Protein AF-A0A1R1YE82-F1 (afdb_monomer_lite)

Structure (mmCIF, N/CA/C/O backbone):
data_AF-A0A1R1YE82-F1
#
_entry.id   AF-A0A1R1YE82-F1
#
loop_
_atom_site.group_PDB
_atom_site.id
_atom_site.type_symbol
_atom_site.label_atom_id
_atom_site.label_alt_id
_atom_site.label_comp_id
_atom_site.label_asym_id
_atom_site.label_entity_id
_atom_site.label_seq_id
_atom_site.pdbx_PDB_ins_code
_atom_site.Cartn_x
_atom_site.Cartn_y
_atom_site.Cartn_z
_atom_site.occupancy
_atom_site.B_iso_or_equiv
_atom_site.auth_seq_id
_atom_site.auth_comp_id
_atom_site.auth_asym_id
_atom_site.auth_atom_id
_atom_site.pdbx_PDB_model_num
ATOM 1 N N . HIS A 1 1 ? 34.635 -49.353 42.026 1.00 39.75 1 HIS A N 1
ATOM 2 C CA . HIS A 1 1 ? 34.471 -50.279 40.886 1.00 39.75 1 HIS A CA 1
ATOM 3 C C . HIS A 1 1 ? 34.270 -49.412 39.637 1.00 39.75 1 HIS A C 1
ATOM 5 O O . HIS A 1 1 ? 33.211 -48.816 39.547 1.00 39.75 1 HIS A O 1
ATOM 11 N N . LEU A 1 2 ? 35.287 -48.999 38.855 1.00 37.09 2 LEU A N 1
ATOM 12 C CA . LEU A 1 2 ? 36.195 -49.753 37.946 1.00 37.09 2 LEU A CA 1
ATOM 13 C C . LEU A 1 2 ? 35.374 -50.573 36.920 1.00 37.09 2 LEU A C 1
ATOM 15 O O . LEU A 1 2 ? 34.566 -51.372 37.375 1.00 37.09 2 LEU A O 1
ATOM 19 N N . VAL A 1 3 ? 35.476 -50.460 35.581 1.00 34.44 3 VAL A N 1
ATOM 20 C CA . VAL A 1 3 ? 36.563 -50.022 34.670 1.00 34.44 3 VAL A CA 1
ATOM 21 C C . VAL A 1 3 ? 36.028 -49.748 33.237 1.00 34.44 3 VAL A C 1
ATOM 23 O O . VAL A 1 3 ? 34.904 -50.102 32.900 1.00 34.44 3 VAL A O 1
ATOM 26 N N . SER A 1 4 ? 36.879 -49.085 32.447 1.00 37.69 4 SER A N 1
ATOM 27 C CA . SER A 1 4 ? 36.794 -48.539 31.078 1.00 37.69 4 SER A CA 1
ATOM 28 C C . SER A 1 4 ? 37.036 -49.522 29.898 1.00 37.69 4 SER A C 1
ATOM 30 O O . SER A 1 4 ? 37.820 -50.453 30.051 1.00 37.69 4 SER A O 1
ATOM 32 N N . GLY A 1 5 ? 36.489 -49.181 28.708 1.00 36.44 5 GLY A N 1
ATOM 33 C CA . GLY A 1 5 ? 37.077 -49.335 27.344 1.00 36.44 5 GLY A CA 1
ATOM 34 C C . GLY A 1 5 ? 36.958 -50.688 26.593 1.00 36.44 5 GLY A C 1
ATOM 35 O O . GLY A 1 5 ? 36.593 -51.675 27.220 1.00 36.44 5 GLY A O 1
ATOM 36 N N . PRO A 1 6 ? 37.396 -50.818 25.306 1.00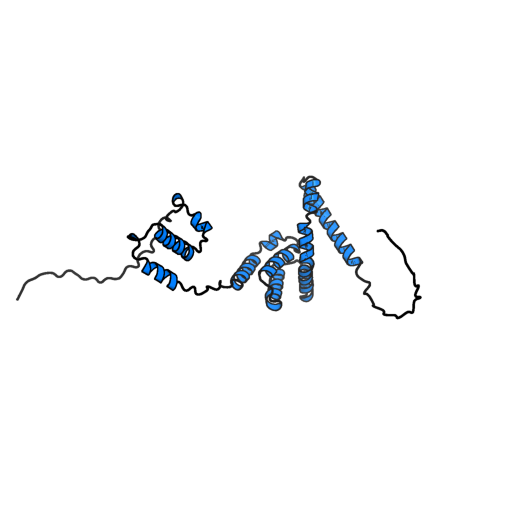 52.56 6 PRO A N 1
ATOM 37 C CA . PRO A 1 6 ? 37.557 -49.794 24.244 1.00 52.56 6 PRO A CA 1
ATOM 38 C C . PRO A 1 6 ? 37.399 -50.270 22.739 1.00 52.56 6 PRO A C 1
ATOM 40 O O . PRO A 1 6 ? 37.273 -51.452 22.454 1.00 52.56 6 PRO A O 1
ATOM 43 N N . ILE A 1 7 ? 37.477 -49.302 21.793 1.00 36.47 7 ILE A N 1
ATOM 44 C CA . ILE A 1 7 ? 38.123 -49.261 20.432 1.00 36.47 7 ILE A CA 1
ATOM 45 C C . ILE A 1 7 ? 37.729 -50.221 19.263 1.00 36.47 7 ILE A C 1
ATOM 47 O O . ILE A 1 7 ? 38.062 -51.396 19.265 1.00 36.47 7 ILE A O 1
ATOM 51 N N . GLY A 1 8 ? 37.294 -49.611 18.140 1.00 41.47 8 GLY A N 1
ATOM 52 C CA . GLY A 1 8 ? 38.025 -49.644 16.844 1.00 41.47 8 GLY A CA 1
ATOM 53 C C . GLY A 1 8 ? 37.604 -50.615 15.718 1.00 41.47 8 GLY A C 1
ATOM 54 O O . GLY A 1 8 ? 36.938 -51.601 15.980 1.00 41.47 8 GLY A O 1
ATOM 55 N N . PRO A 1 9 ? 37.963 -50.327 14.444 1.00 44.50 9 PRO A N 1
ATOM 56 C CA . PRO A 1 9 ? 37.079 -50.478 13.278 1.00 44.50 9 PRO A CA 1
ATOM 57 C C . PRO A 1 9 ? 37.431 -51.647 12.337 1.00 44.50 9 PRO A C 1
ATOM 59 O O . PRO A 1 9 ? 38.586 -52.054 12.246 1.00 44.50 9 PRO A O 1
ATOM 62 N N . ILE A 1 10 ? 36.455 -52.119 11.548 1.00 38.94 10 ILE A N 1
ATOM 63 C CA . ILE A 1 10 ? 36.685 -53.072 10.448 1.00 38.94 10 ILE A CA 1
ATOM 64 C C . ILE A 1 10 ? 36.285 -52.413 9.125 1.00 38.94 10 ILE A C 1
ATOM 66 O O . ILE A 1 10 ? 35.115 -52.132 8.872 1.00 38.94 10 ILE A O 1
ATOM 70 N N . ASN A 1 11 ? 37.293 -52.162 8.291 1.00 38.75 11 ASN A N 1
ATOM 71 C CA . ASN A 1 11 ? 37.144 -51.757 6.900 1.00 38.75 11 ASN A CA 1
ATOM 72 C C . ASN A 1 11 ? 36.633 -52.946 6.076 1.00 38.75 11 ASN A C 1
ATOM 74 O O . ASN A 1 11 ? 37.265 -54.001 6.075 1.00 38.75 11 ASN A O 1
ATOM 78 N N . LEU A 1 12 ? 35.550 -52.758 5.321 1.00 40.31 12 LEU A N 1
ATOM 79 C CA . LEU A 1 12 ? 35.176 -53.653 4.227 1.00 40.31 12 LEU A CA 1
ATOM 80 C C . LEU A 1 12 ? 35.217 -52.873 2.916 1.00 40.31 12 LEU A C 1
ATOM 82 O O . LEU A 1 12 ? 34.421 -51.968 2.672 1.00 40.31 12 LEU A O 1
ATOM 86 N N . ALA A 1 13 ? 36.197 -53.233 2.093 1.00 36.16 13 ALA A N 1
ATOM 87 C CA . ALA A 1 13 ? 36.292 -52.832 0.705 1.00 36.16 13 ALA A CA 1
ATOM 88 C C . ALA A 1 13 ? 35.187 -53.529 -0.104 1.00 36.16 13 ALA A C 1
ATOM 90 O O . ALA A 1 13 ? 35.059 -54.752 -0.053 1.00 36.16 13 ALA A O 1
ATOM 91 N N . ALA A 1 14 ? 34.432 -52.761 -0.887 1.00 34.44 14 ALA A N 1
ATOM 92 C CA . ALA A 1 14 ? 33.569 -53.279 -1.941 1.00 34.44 14 ALA A CA 1
ATOM 93 C C . ALA A 1 14 ? 34.004 -52.657 -3.271 1.00 34.44 14 ALA A C 1
ATOM 95 O O . ALA A 1 14 ? 33.944 -51.441 -3.456 1.00 34.44 14 ALA A O 1
ATOM 96 N N . CYS A 1 15 ? 34.484 -53.511 -4.177 1.00 34.03 15 CYS A N 1
ATOM 97 C CA . CYS A 1 15 ? 34.760 -53.145 -5.556 1.00 34.03 15 CYS A CA 1
ATOM 98 C C . CYS A 1 15 ? 33.457 -52.852 -6.305 1.00 34.03 15 CYS A C 1
ATOM 100 O O . CYS A 1 15 ? 32.446 -53.537 -6.167 1.00 34.03 15 CYS A O 1
ATOM 102 N N . SER A 1 16 ? 33.559 -51.814 -7.122 1.00 38.91 16 SER A N 1
ATOM 103 C CA . SER A 1 16 ? 32.621 -51.308 -8.111 1.00 38.91 16 SER A CA 1
ATOM 104 C C . SER A 1 16 ? 32.033 -52.381 -9.032 1.00 38.91 16 SER A C 1
ATOM 106 O O . SER A 1 16 ? 32.780 -53.107 -9.687 1.00 38.91 16 SER A O 1
ATOM 108 N N . SER A 1 17 ? 30.709 -52.365 -9.199 1.00 38.75 17 SER A N 1
ATOM 109 C CA . SER A 1 17 ? 30.066 -52.800 -10.440 1.00 38.75 17 SER A CA 1
ATOM 110 C C . SER A 1 17 ? 29.178 -51.673 -10.956 1.00 38.75 17 SER A C 1
ATOM 112 O O . SER A 1 17 ? 28.384 -51.085 -10.221 1.00 38.75 17 SER A O 1
ATOM 114 N N . ALA A 1 18 ? 29.425 -51.324 -12.212 1.00 38.97 18 ALA A N 1
ATOM 115 C CA . ALA A 1 18 ? 28.893 -50.179 -12.916 1.00 38.97 18 ALA A CA 1
ATOM 116 C C . ALA A 1 18 ? 27.403 -50.334 -13.236 1.00 38.97 18 ALA A C 1
ATOM 118 O O . ALA A 1 18 ? 26.947 -51.383 -13.683 1.00 38.97 18 ALA A O 1
ATOM 119 N N . SER A 1 19 ? 26.663 -49.238 -13.102 1.00 42.53 19 SER A N 1
ATOM 120 C CA . SER A 1 19 ? 25.372 -49.066 -13.759 1.00 42.53 19 SER A CA 1
ATOM 121 C C . SER A 1 19 ? 25.256 -47.601 -14.168 1.00 42.53 19 SER A C 1
ATOM 123 O O . SER A 1 19 ? 25.147 -46.709 -13.325 1.00 42.53 19 SER A O 1
ATOM 125 N N . ASN A 1 20 ? 25.355 -47.379 -15.477 1.00 47.59 20 ASN A N 1
ATOM 126 C CA . ASN A 1 20 ? 25.298 -46.082 -16.134 1.00 47.59 20 ASN A CA 1
ATOM 127 C C . ASN A 1 20 ? 23.910 -45.451 -15.979 1.00 47.59 20 ASN A C 1
ATOM 129 O O . ASN A 1 20 ? 22.900 -46.022 -16.397 1.00 47.59 20 ASN A O 1
ATOM 133 N N . HIS A 1 21 ? 23.878 -44.224 -15.470 1.00 42.75 21 HIS A N 1
ATOM 134 C CA . HIS A 1 21 ? 22.787 -43.303 -15.751 1.00 42.75 21 HIS A CA 1
ATOM 135 C C . HIS A 1 21 ? 23.366 -41.965 -16.200 1.00 42.75 21 HIS A C 1
ATOM 137 O O . HIS A 1 21 ? 23.823 -41.143 -15.405 1.00 42.75 21 HIS A O 1
ATOM 143 N N . ASP A 1 22 ? 23.374 -41.795 -17.520 1.00 42.84 22 ASP A N 1
ATOM 144 C CA . ASP A 1 22 ? 23.731 -40.564 -18.204 1.00 42.84 22 ASP A CA 1
ATOM 145 C C . ASP A 1 22 ? 22.673 -39.497 -17.920 1.00 42.84 22 ASP A C 1
ATOM 147 O O . ASP A 1 22 ? 21.673 -39.352 -18.623 1.00 42.84 22 ASP A O 1
ATOM 151 N N . HIS A 1 23 ? 22.902 -38.696 -16.884 1.00 44.59 23 HIS A N 1
ATOM 152 C CA . HIS A 1 23 ? 22.267 -37.392 -16.790 1.00 44.59 23 HIS A CA 1
ATOM 153 C C . HIS A 1 23 ? 23.046 -36.437 -17.688 1.00 44.59 23 HIS A C 1
ATOM 155 O O . HIS A 1 23 ? 24.119 -35.944 -17.331 1.00 44.59 23 HIS A O 1
ATOM 161 N N . THR A 1 24 ? 22.504 -36.170 -18.875 1.00 47.72 24 THR A N 1
ATOM 162 C CA . THR A 1 24 ? 23.007 -35.149 -19.795 1.00 47.72 24 THR A CA 1
ATOM 163 C C . THR A 1 24 ? 22.784 -33.766 -19.176 1.00 47.72 24 THR A C 1
ATOM 165 O O . THR A 1 24 ? 21.829 -33.053 -19.470 1.00 47.72 24 THR A O 1
ATOM 168 N N . GLY A 1 25 ? 23.665 -33.378 -18.255 1.00 42.59 25 GLY A N 1
ATOM 169 C CA . GLY A 1 25 ? 23.718 -32.025 -17.727 1.00 42.59 25 GLY A CA 1
ATOM 170 C C . GLY A 1 25 ? 24.069 -31.053 -18.850 1.00 42.59 25 GLY A C 1
ATOM 171 O O . GLY A 1 25 ? 25.082 -31.211 -19.534 1.00 42.59 25 GLY A O 1
ATOM 172 N N . SER A 1 26 ? 23.251 -30.019 -19.036 1.00 48.31 26 SER A N 1
ATOM 173 C CA . SER A 1 26 ? 23.509 -28.949 -19.996 1.00 48.31 26 SER A CA 1
ATOM 174 C C . SER A 1 26 ? 24.766 -28.157 -19.601 1.00 48.31 26 SER A C 1
ATOM 176 O O . SER A 1 26 ? 24.703 -27.145 -18.898 1.00 48.31 26 SER A O 1
ATOM 178 N N . LYS A 1 27 ? 25.942 -28.579 -20.071 1.00 57.44 27 LYS A N 1
ATOM 179 C CA . LYS A 1 27 ? 27.141 -27.733 -20.096 1.00 57.44 27 LYS A CA 1
ATOM 180 C C . LYS A 1 27 ? 26.971 -26.683 -21.192 1.00 57.44 27 LYS A C 1
ATOM 182 O O . LYS A 1 27 ? 27.360 -26.935 -22.324 1.00 57.44 27 LYS A O 1
ATOM 187 N N . LYS A 1 28 ? 26.408 -25.514 -20.867 1.00 57.72 28 LYS A N 1
ATOM 188 C CA . LYS A 1 28 ? 26.635 -24.239 -21.587 1.00 57.72 28 LYS A CA 1
ATOM 189 C C . LYS A 1 28 ? 25.863 -23.097 -20.920 1.00 57.72 28 LYS A C 1
ATOM 191 O O . LYS A 1 28 ? 24.671 -22.953 -21.143 1.00 57.72 28 LYS A O 1
ATOM 196 N N . ARG A 1 29 ? 26.571 -22.291 -20.114 1.00 51.06 29 ARG A N 1
ATOM 197 C CA . ARG A 1 29 ? 26.352 -20.846 -19.840 1.00 51.06 29 ARG A CA 1
ATOM 198 C C . ARG A 1 29 ? 27.342 -20.373 -18.760 1.00 51.06 29 ARG A C 1
ATOM 200 O O . ARG A 1 29 ? 26.957 -19.969 -17.673 1.00 51.06 29 ARG A O 1
ATOM 207 N N . LYS A 1 30 ? 28.648 -20.431 -19.049 1.00 48.22 30 LYS A N 1
ATOM 208 C CA . LYS A 1 30 ? 29.674 -19.774 -18.207 1.00 48.22 30 LYS A CA 1
ATOM 209 C C . LYS A 1 30 ? 30.158 -18.438 -18.791 1.00 48.22 30 LYS A C 1
ATOM 211 O O . LYS A 1 30 ? 30.659 -17.601 -18.054 1.00 48.22 30 LYS A O 1
ATOM 216 N N . VAL A 1 31 ? 29.911 -18.194 -20.081 1.00 45.12 31 VAL A N 1
ATOM 217 C CA . VAL A 1 31 ? 30.363 -16.982 -20.792 1.00 45.12 31 VAL A CA 1
ATOM 218 C C . VAL A 1 31 ? 29.443 -15.775 -20.537 1.00 45.12 31 VAL A C 1
ATOM 220 O O . VAL A 1 31 ? 29.926 -14.672 -20.310 1.00 45.12 31 VAL A O 1
ATOM 223 N N . ALA A 1 32 ? 28.122 -15.975 -20.442 1.00 49.28 32 ALA A N 1
ATOM 224 C CA . ALA A 1 32 ? 27.171 -14.873 -20.227 1.00 49.28 32 ALA A CA 1
ATOM 225 C C . ALA A 1 32 ? 27.288 -14.209 -18.838 1.00 49.28 32 ALA A C 1
ATOM 227 O O . ALA A 1 32 ? 27.044 -13.014 -18.697 1.00 49.28 32 ALA A O 1
ATOM 228 N N . ALA A 1 33 ? 27.679 -14.965 -17.806 1.00 43.38 33 ALA A N 1
ATOM 229 C CA . ALA A 1 33 ? 27.875 -14.422 -16.461 1.00 43.38 33 ALA A CA 1
ATOM 230 C C . ALA A 1 33 ? 29.147 -13.563 -16.357 1.00 43.38 33 ALA A C 1
ATOM 232 O O . ALA A 1 33 ? 29.163 -12.594 -15.604 1.00 43.38 33 ALA A O 1
ATOM 233 N N . LEU A 1 34 ? 30.193 -13.899 -17.123 1.00 45.72 34 LEU A N 1
ATOM 234 C CA . LEU A 1 34 ? 31.425 -13.112 -17.202 1.00 45.72 34 LEU A CA 1
ATOM 235 C C . LEU A 1 34 ? 31.200 -11.794 -17.950 1.00 45.72 34 LEU A C 1
ATOM 237 O O . LEU A 1 34 ? 31.582 -10.754 -17.430 1.00 45.72 34 LEU A O 1
ATOM 241 N N . GLY A 1 35 ? 30.492 -11.811 -19.086 1.00 42.81 35 GLY A N 1
ATOM 242 C CA . GLY A 1 35 ? 30.158 -10.586 -19.829 1.00 42.81 35 GLY A CA 1
ATOM 243 C C . GLY A 1 35 ? 29.278 -9.614 -19.033 1.00 42.81 35 GLY A C 1
ATOM 244 O O . GLY A 1 35 ? 29.549 -8.419 -19.000 1.00 42.81 35 GLY A O 1
ATOM 245 N N . LYS A 1 36 ? 28.280 -10.126 -18.296 1.00 51.84 36 LYS A N 1
ATOM 246 C CA . LYS A 1 36 ? 27.450 -9.303 -17.393 1.00 51.84 36 LYS A CA 1
ATOM 247 C C . LYS A 1 36 ? 28.245 -8.715 -16.220 1.00 51.84 36 LYS A C 1
ATOM 249 O O . LYS A 1 36 ? 27.928 -7.619 -15.774 1.00 51.84 36 LYS A O 1
ATOM 254 N N . LYS A 1 37 ? 29.267 -9.423 -15.720 1.00 51.72 37 LYS A N 1
ATOM 255 C CA . LYS A 1 37 ? 30.190 -8.893 -14.702 1.00 51.72 37 LYS A CA 1
ATOM 256 C C . LYS A 1 37 ? 31.130 -7.840 -15.284 1.00 51.72 37 LYS A C 1
ATOM 258 O O . LYS A 1 37 ? 31.351 -6.841 -14.621 1.00 51.72 37 LYS A O 1
ATOM 263 N N . ALA A 1 38 ? 31.629 -8.040 -16.502 1.00 40.44 38 ALA A N 1
ATOM 264 C CA . ALA A 1 38 ? 32.503 -7.087 -17.182 1.00 40.44 38 ALA A CA 1
ATOM 265 C C . ALA A 1 38 ? 31.785 -5.758 -17.470 1.00 40.44 38 ALA A C 1
ATOM 267 O O . ALA A 1 38 ? 32.287 -4.713 -17.085 1.00 40.44 38 ALA A O 1
ATOM 268 N N . LEU A 1 39 ? 30.566 -5.803 -18.021 1.00 55.91 39 LEU A N 1
ATOM 269 C CA . LEU A 1 39 ? 29.753 -4.600 -18.264 1.00 55.91 39 LEU A CA 1
ATOM 270 C C . LEU A 1 39 ? 29.356 -3.875 -16.968 1.00 55.91 39 LEU A C 1
ATOM 272 O O . LEU A 1 39 ? 29.274 -2.653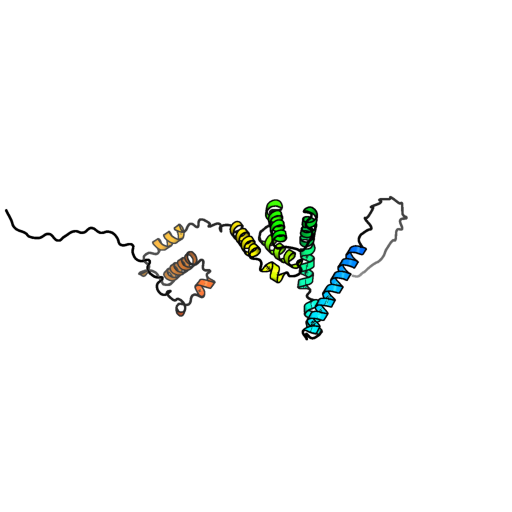 -16.933 1.00 55.91 39 LEU A O 1
ATOM 276 N N . ALA A 1 40 ? 29.110 -4.620 -15.884 1.00 54.03 40 ALA A N 1
ATOM 277 C CA . ALA A 1 40 ? 28.824 -4.027 -14.580 1.00 54.03 40 ALA A CA 1
ATOM 278 C C . ALA A 1 40 ? 30.070 -3.417 -13.916 1.00 54.03 40 ALA A C 1
ATOM 280 O O . ALA A 1 40 ? 29.925 -2.470 -13.153 1.00 54.03 40 ALA A O 1
ATOM 281 N N . LEU A 1 41 ? 31.266 -3.955 -14.176 1.00 58.00 41 LEU A N 1
ATOM 282 C CA . LEU A 1 41 ? 32.529 -3.367 -13.722 1.00 58.00 41 LEU A CA 1
ATOM 283 C C . LEU A 1 41 ? 32.808 -2.053 -14.455 1.00 58.00 41 LEU A C 1
ATOM 285 O O . LEU A 1 41 ? 33.129 -1.070 -13.801 1.00 58.00 41 LEU A O 1
ATOM 289 N N . ASP A 1 42 ? 32.592 -2.028 -15.770 1.00 62.78 42 ASP A N 1
ATOM 290 C CA . ASP A 1 42 ? 32.799 -0.851 -16.622 1.00 62.78 42 ASP A CA 1
ATOM 291 C C . ASP A 1 42 ? 31.912 0.330 -16.181 1.00 62.78 42 ASP A C 1
ATOM 293 O O . ASP A 1 42 ? 32.400 1.408 -15.854 1.00 62.78 42 ASP A O 1
ATOM 297 N N . GLY A 1 43 ? 30.611 0.083 -15.981 1.00 70.38 43 GLY A N 1
ATOM 298 C CA . GLY A 1 43 ? 29.694 1.121 -15.498 1.00 70.38 43 GLY A CA 1
ATOM 299 C C . GLY A 1 43 ? 29.955 1.592 -14.059 1.00 70.38 43 GLY A C 1
ATOM 300 O O . GLY A 1 43 ? 29.596 2.714 -13.709 1.00 70.38 43 GLY A O 1
ATOM 301 N N . LEU A 1 44 ? 30.563 0.764 -13.199 1.00 71.69 44 LEU A N 1
ATOM 302 C CA . LEU A 1 44 ? 30.956 1.187 -11.846 1.00 71.69 44 LEU A CA 1
ATOM 303 C C . LEU A 1 44 ? 32.227 2.044 -11.861 1.00 71.69 44 LEU A C 1
ATOM 305 O O . LEU A 1 44 ? 32.364 2.926 -11.012 1.00 71.69 44 LEU A O 1
ATOM 309 N N . GLU A 1 45 ? 33.115 1.819 -12.826 1.00 77.19 45 GLU A N 1
ATOM 310 C CA . GLU A 1 45 ? 34.330 2.608 -13.019 1.00 77.19 45 GLU A CA 1
ATOM 311 C C . GLU A 1 45 ? 34.004 4.016 -13.543 1.00 77.19 45 GLU A C 1
ATOM 313 O O . GLU A 1 45 ? 34.550 5.006 -13.056 1.00 77.19 45 GLU A O 1
ATOM 318 N N . ASP A 1 46 ? 33.025 4.139 -14.442 1.00 82.12 46 ASP A N 1
ATOM 319 C CA . ASP A 1 46 ? 32.524 5.443 -14.897 1.00 82.12 46 ASP A CA 1
ATOM 320 C C . ASP A 1 46 ? 31.850 6.228 -13.765 1.00 82.12 46 ASP A C 1
ATOM 322 O O . ASP A 1 46 ? 32.069 7.432 -13.601 1.00 82.12 46 ASP A O 1
ATOM 326 N N . GLN A 1 47 ? 31.074 5.542 -12.918 1.00 80.12 47 GLN A N 1
ATOM 327 C CA . GLN A 1 47 ? 30.490 6.151 -11.720 1.00 80.12 47 GLN A CA 1
ATOM 328 C C . GLN A 1 47 ? 31.560 6.589 -10.715 1.00 80.12 47 GLN A C 1
ATOM 330 O O . GLN A 1 47 ? 31.418 7.653 -10.111 1.00 80.12 47 GLN A O 1
ATOM 335 N N . ARG A 1 48 ? 32.632 5.804 -10.546 1.00 86.69 48 ARG A N 1
ATOM 336 C CA . ARG A 1 48 ? 33.797 6.192 -9.741 1.00 86.69 48 ARG A CA 1
ATOM 337 C C . ARG A 1 48 ? 34.413 7.478 -10.281 1.00 86.69 48 ARG A C 1
ATOM 339 O O . ARG A 1 48 ? 34.513 8.443 -9.529 1.00 86.69 48 ARG A O 1
ATOM 346 N N . ARG A 1 49 ? 34.748 7.522 -11.574 1.00 86.25 49 ARG A N 1
ATOM 347 C CA . ARG A 1 49 ? 35.351 8.699 -12.224 1.00 86.25 49 ARG A CA 1
ATOM 348 C C . ARG A 1 49 ? 34.477 9.940 -12.094 1.00 86.25 49 ARG A C 1
ATOM 350 O O . ARG A 1 49 ? 34.981 11.022 -11.809 1.00 86.25 49 ARG A O 1
ATOM 357 N N . PHE A 1 50 ? 33.164 9.784 -12.250 1.00 87.19 50 PHE A N 1
ATOM 358 C CA . PHE A 1 50 ? 32.213 10.873 -12.055 1.00 87.19 50 PHE A CA 1
ATOM 359 C C . PHE A 1 50 ? 32.234 11.407 -10.615 1.00 87.19 50 PHE A C 1
ATOM 361 O O . PHE A 1 50 ? 32.342 12.615 -10.412 1.00 87.19 50 PHE A O 1
ATOM 368 N N . LEU A 1 51 ? 32.185 10.535 -9.605 1.00 87.00 51 LEU A N 1
ATOM 369 C CA . LEU A 1 51 ? 32.197 10.952 -8.197 1.00 87.00 51 LEU A CA 1
ATOM 370 C C . LEU A 1 51 ? 33.546 11.558 -7.779 1.00 87.00 51 LEU A C 1
ATOM 372 O O . LEU A 1 51 ? 33.577 12.538 -7.037 1.00 87.00 51 LEU A O 1
ATOM 376 N N . GLU A 1 52 ? 34.651 11.027 -8.300 1.00 86.69 52 GLU A N 1
ATOM 377 C CA . GLU A 1 52 ? 35.989 11.597 -8.117 1.00 86.69 52 GLU A CA 1
ATOM 378 C C . GLU A 1 52 ? 36.091 12.987 -8.766 1.00 86.69 52 GLU A C 1
ATOM 380 O O . GLU A 1 52 ? 36.627 13.912 -8.155 1.00 86.69 52 GLU A O 1
ATOM 385 N N . SER A 1 53 ? 35.485 13.187 -9.945 1.00 88.75 53 SER A N 1
ATOM 386 C CA . SER A 1 53 ? 35.424 14.499 -10.611 1.00 88.75 53 SER A CA 1
ATOM 387 C C . SER A 1 53 ? 34.593 15.539 -9.848 1.00 88.75 53 SER A C 1
ATOM 389 O O . SER A 1 53 ? 34.815 16.738 -10.001 1.00 88.75 53 SER A O 1
ATOM 391 N N . GLN A 1 54 ? 33.679 15.095 -8.978 1.00 90.69 54 GLN A N 1
ATOM 392 C CA . GLN A 1 54 ? 32.929 15.959 -8.060 1.00 90.69 54 GLN A CA 1
ATOM 393 C C . GLN A 1 54 ? 33.698 16.284 -6.768 1.00 90.69 54 GLN A C 1
ATOM 395 O O . GLN A 1 54 ? 33.162 16.952 -5.885 1.00 90.69 54 GLN A O 1
ATOM 400 N N . GLY A 1 55 ? 34.948 15.827 -6.640 1.00 89.06 55 GLY A N 1
ATOM 401 C CA . GLY A 1 55 ? 35.802 16.105 -5.488 1.00 89.06 55 GLY A CA 1
ATOM 402 C C . GLY A 1 55 ? 35.497 15.247 -4.259 1.00 89.06 55 GLY A C 1
ATOM 403 O O . GLY A 1 55 ? 35.927 15.593 -3.157 1.00 89.06 55 GLY A O 1
ATOM 404 N N . LEU A 1 56 ? 34.759 14.137 -4.406 1.00 87.94 56 LEU A N 1
ATOM 405 C CA . LEU A 1 56 ? 34.564 13.206 -3.297 1.00 87.94 56 LEU A CA 1
ATOM 406 C C . LEU A 1 56 ? 35.858 12.442 -2.997 1.00 87.94 56 LEU A C 1
ATOM 408 O O . LEU A 1 56 ? 36.510 11.903 -3.889 1.00 87.94 56 LEU A O 1
ATOM 412 N N . GLY A 1 57 ? 36.196 12.341 -1.710 1.00 89.12 57 GLY A N 1
ATOM 413 C CA . GLY A 1 57 ? 37.313 11.515 -1.256 1.00 89.12 57 GLY A CA 1
ATOM 414 C C . GLY A 1 57 ? 37.080 10.026 -1.535 1.00 89.12 57 GLY A C 1
ATOM 415 O O . GLY A 1 57 ? 35.950 9.538 -1.467 1.00 89.12 57 GLY A O 1
ATOM 416 N N . THR A 1 58 ? 38.160 9.287 -1.782 1.00 87.88 58 THR A N 1
ATOM 417 C CA . THR A 1 58 ? 38.150 7.861 -2.160 1.00 87.88 58 THR A CA 1
ATOM 418 C C . THR A 1 58 ? 37.327 6.982 -1.214 1.00 87.88 58 THR A C 1
ATOM 420 O O . THR A 1 58 ? 36.521 6.181 -1.675 1.00 87.88 58 THR A O 1
ATOM 423 N N . TYR A 1 59 ? 37.418 7.199 0.102 1.00 86.44 59 TYR A N 1
ATOM 424 C CA . TYR A 1 59 ? 36.617 6.464 1.090 1.00 86.44 59 TYR A CA 1
ATOM 425 C C . TYR A 1 59 ? 35.105 6.717 0.973 1.00 86.44 59 TYR A C 1
ATOM 427 O O . TYR A 1 59 ? 34.305 5.809 1.202 1.00 86.44 59 TYR A O 1
ATOM 435 N N . ALA A 1 60 ? 34.687 7.937 0.617 1.00 83.44 60 ALA A N 1
ATOM 436 C CA . ALA A 1 60 ? 33.277 8.257 0.400 1.00 83.44 60 ALA A CA 1
ATOM 437 C C . ALA A 1 60 ? 32.768 7.619 -0.900 1.00 83.44 60 ALA A C 1
ATOM 439 O O . ALA A 1 60 ? 31.677 7.044 -0.917 1.00 83.44 60 ALA A O 1
ATOM 440 N N . VAL A 1 61 ? 33.588 7.657 -1.955 1.00 86.56 61 VAL A N 1
ATOM 441 C CA . VAL A 1 61 ? 33.322 6.995 -3.239 1.00 86.56 61 VAL A CA 1
ATOM 442 C C . VAL A 1 61 ? 33.160 5.484 -3.043 1.00 86.56 61 VAL A C 1
ATOM 444 O O . VAL A 1 61 ? 32.145 4.923 -3.456 1.00 86.56 61 VAL A O 1
ATOM 447 N N . ASP A 1 62 ? 34.068 4.840 -2.309 1.00 84.25 62 ASP A N 1
ATOM 448 C CA . ASP A 1 62 ? 34.005 3.406 -2.003 1.00 84.25 62 ASP A CA 1
ATOM 449 C C . ASP A 1 62 ? 32.747 3.036 -1.211 1.00 84.25 62 ASP A C 1
ATOM 451 O O . ASP A 1 62 ? 32.101 2.031 -1.512 1.00 84.25 62 ASP A O 1
ATOM 455 N N . CYS A 1 63 ? 32.347 3.861 -0.241 1.00 79.81 63 CYS A N 1
ATOM 456 C CA . CYS A 1 63 ? 31.123 3.658 0.540 1.00 79.81 63 CYS A CA 1
ATOM 457 C C . CYS A 1 63 ? 29.848 3.765 -0.318 1.00 79.81 63 CYS A C 1
ATOM 459 O O . CYS A 1 63 ? 28.899 2.996 -0.135 1.00 79.81 63 CYS A O 1
ATOM 461 N N . ILE A 1 64 ? 29.815 4.704 -1.270 1.00 80.44 64 ILE A N 1
ATOM 462 C CA . ILE A 1 64 ? 28.686 4.904 -2.192 1.00 80.44 64 ILE A CA 1
ATOM 463 C C . ILE A 1 64 ? 28.595 3.744 -3.193 1.00 80.44 64 ILE A C 1
ATOM 465 O O . ILE A 1 64 ? 27.506 3.202 -3.419 1.00 80.44 64 ILE A O 1
ATOM 469 N N . ILE A 1 65 ? 29.735 3.338 -3.758 1.00 76.94 65 ILE A N 1
ATOM 470 C CA . ILE A 1 65 ? 29.836 2.265 -4.755 1.00 76.94 65 ILE A CA 1
ATOM 471 C C . ILE A 1 65 ? 29.541 0.898 -4.124 1.00 76.94 65 ILE A C 1
ATOM 473 O O . ILE A 1 65 ? 28.768 0.111 -4.677 1.00 76.94 65 ILE A O 1
ATOM 477 N N . SER A 1 66 ? 30.057 0.637 -2.921 1.00 68.88 66 SER A N 1
ATOM 478 C CA . SER A 1 66 ? 29.946 -0.655 -2.223 1.00 68.88 66 SER A CA 1
ATOM 479 C C . SER A 1 66 ? 28.608 -0.869 -1.507 1.00 68.88 66 SER A C 1
AT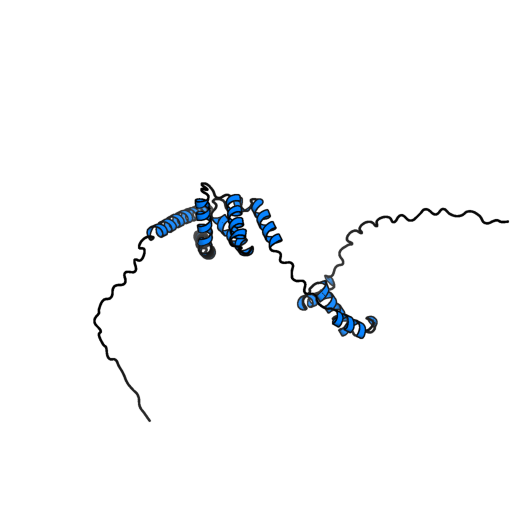OM 481 O O . SER A 1 66 ? 28.491 -1.746 -0.652 1.00 68.88 66 SER A O 1
ATOM 483 N N . ASN A 1 67 ? 27.567 -0.092 -1.826 1.00 68.50 67 ASN A N 1
ATOM 484 C CA . ASN A 1 67 ? 26.271 -0.164 -1.154 1.00 68.50 67 ASN A CA 1
ATOM 485 C C . ASN A 1 67 ? 25.601 -1.545 -1.323 1.00 68.50 67 ASN A C 1
ATOM 487 O O . ASN A 1 67 ? 24.810 -1.786 -2.245 1.00 68.50 67 ASN A O 1
ATOM 491 N N . GLU A 1 68 ? 25.846 -2.443 -0.368 1.00 58.66 68 GLU A N 1
ATOM 492 C CA . GLU A 1 68 ? 25.326 -3.810 -0.375 1.00 58.66 68 GLU A CA 1
ATOM 493 C C . GLU A 1 68 ? 23.797 -3.860 -0.422 1.00 58.66 68 GLU A C 1
ATOM 495 O O . GLU A 1 68 ? 23.222 -4.785 -0.995 1.00 58.66 68 GLU A O 1
ATOM 500 N N . ARG A 1 69 ? 23.094 -2.863 0.134 1.00 61.00 69 ARG A N 1
ATOM 501 C CA . ARG A 1 69 ? 21.625 -2.809 0.047 1.00 61.00 69 ARG A CA 1
ATOM 502 C C . ARG A 1 69 ? 21.168 -2.570 -1.390 1.00 61.00 69 ARG A C 1
ATOM 504 O O . ARG A 1 69 ? 20.165 -3.158 -1.801 1.00 61.00 69 ARG A O 1
ATOM 511 N N . ARG A 1 70 ? 21.882 -1.746 -2.167 1.00 58.94 70 ARG A N 1
ATOM 512 C CA . ARG A 1 70 ? 21.615 -1.535 -3.602 1.00 58.94 70 ARG A CA 1
ATOM 513 C C . ARG A 1 70 ? 21.844 -2.829 -4.381 1.00 58.94 70 ARG A C 1
ATOM 515 O O . ARG A 1 70 ? 20.960 -3.218 -5.145 1.00 58.94 70 ARG A O 1
ATOM 522 N N . VAL A 1 71 ? 22.956 -3.520 -4.120 1.00 57.75 71 VAL A N 1
ATOM 523 C CA . VAL A 1 71 ? 23.321 -4.798 -4.761 1.00 57.75 71 VAL A CA 1
ATOM 524 C C . VAL A 1 71 ? 22.317 -5.907 -4.419 1.00 57.75 71 VAL A C 1
ATOM 526 O O . VAL A 1 71 ? 21.781 -6.558 -5.317 1.00 57.75 71 VAL A O 1
ATOM 529 N N . ARG A 1 72 ? 21.957 -6.071 -3.139 1.00 59.47 72 ARG A N 1
ATOM 530 C CA . ARG A 1 72 ? 20.958 -7.055 -2.679 1.00 59.47 72 ARG A CA 1
ATOM 531 C C . ARG A 1 72 ? 19.572 -6.785 -3.270 1.00 59.47 72 ARG A C 1
ATOM 533 O O . ARG A 1 72 ? 18.898 -7.728 -3.678 1.00 59.47 72 ARG A O 1
ATOM 540 N N . ARG A 1 73 ? 19.133 -5.520 -3.365 1.00 56.88 73 ARG A N 1
ATOM 541 C CA . ARG A 1 73 ? 17.866 -5.172 -4.041 1.00 56.88 73 ARG A CA 1
ATOM 542 C C . ARG A 1 73 ? 17.923 -5.443 -5.545 1.00 56.88 73 ARG A C 1
ATOM 544 O O . ARG A 1 73 ? 16.958 -5.976 -6.076 1.00 56.88 73 ARG A O 1
ATOM 551 N N . SER A 1 74 ? 19.025 -5.115 -6.222 1.00 55.69 74 SER A N 1
ATOM 552 C CA . SER A 1 74 ? 19.197 -5.422 -7.652 1.00 55.69 74 SER A CA 1
ATOM 553 C C . SER A 1 74 ? 19.171 -6.929 -7.929 1.00 55.69 74 SER A C 1
ATOM 555 O O . SER A 1 74 ? 18.526 -7.357 -8.877 1.00 55.69 74 SER A O 1
ATOM 557 N N . SER A 1 75 ? 19.772 -7.751 -7.062 1.00 59.16 75 SER A N 1
ATOM 558 C CA . SER A 1 75 ? 19.674 -9.215 -7.159 1.00 59.16 75 SER A CA 1
ATOM 559 C C . SER A 1 75 ? 18.227 -9.708 -7.008 1.00 59.16 75 SER A C 1
ATOM 561 O O . SER A 1 75 ? 17.748 -10.484 -7.835 1.00 59.16 75 SER A O 1
ATOM 563 N N . ARG A 1 76 ? 17.483 -9.189 -6.021 1.00 61.72 76 ARG A N 1
ATOM 564 C CA . ARG A 1 76 ? 16.086 -9.591 -5.757 1.00 61.72 76 ARG A CA 1
ATOM 565 C C . ARG A 1 76 ? 15.113 -9.259 -6.887 1.00 61.72 76 ARG A C 1
ATOM 567 O O . ARG A 1 76 ? 14.136 -9.980 -7.056 1.00 61.72 76 ARG A O 1
ATOM 574 N N . TYR A 1 77 ? 15.361 -8.191 -7.641 1.00 74.25 77 TYR A N 1
ATOM 575 C CA . TYR A 1 77 ? 14.494 -7.785 -8.750 1.00 74.25 77 TYR A CA 1
ATOM 576 C C . TYR A 1 77 ? 14.992 -8.233 -10.128 1.00 74.25 77 TYR A C 1
ATOM 578 O O . TYR A 1 77 ? 14.334 -7.956 -11.129 1.00 74.25 77 TYR A O 1
ATOM 586 N N . SER A 1 78 ? 16.109 -8.959 -10.191 1.00 77.38 78 SER A N 1
ATOM 587 C CA . SER A 1 78 ? 16.673 -9.443 -11.455 1.00 77.38 78 SER A CA 1
ATOM 588 C C . SER A 1 78 ? 15.684 -10.299 -12.254 1.00 77.38 78 SER A C 1
ATOM 590 O O . SER A 1 78 ? 15.609 -10.175 -13.473 1.00 77.38 78 SER A O 1
ATOM 592 N N . SER A 1 79 ? 14.863 -11.106 -11.577 1.00 84.25 79 SER A N 1
ATOM 593 C CA . SER A 1 79 ? 13.854 -11.948 -12.223 1.00 84.25 79 SER A CA 1
ATOM 594 C C . SER A 1 79 ? 12.732 -11.137 -12.875 1.00 84.25 79 SER A C 1
ATOM 596 O O . SER A 1 79 ? 12.375 -11.408 -14.017 1.00 84.25 79 SER A O 1
ATOM 598 N N . VAL A 1 80 ? 12.190 -10.117 -12.197 1.00 88.44 80 VAL A N 1
ATOM 599 C CA . VAL A 1 80 ? 11.125 -9.275 -12.771 1.00 88.44 80 VAL A CA 1
ATOM 600 C C . VAL A 1 80 ? 11.653 -8.367 -13.878 1.00 88.44 80 VAL A C 1
ATOM 602 O O . VAL A 1 80 ? 10.969 -8.165 -14.877 1.00 88.44 80 VAL A O 1
ATOM 605 N N . GLN A 1 81 ? 12.878 -7.863 -13.728 1.00 90.38 81 GLN A N 1
ATOM 606 C CA . GLN A 1 81 ? 13.541 -7.083 -14.766 1.00 90.38 81 GLN A CA 1
ATOM 607 C C . GLN A 1 81 ? 13.751 -7.922 -16.030 1.00 90.38 81 GLN A C 1
ATOM 609 O O . GLN A 1 81 ? 13.432 -7.462 -17.120 1.00 90.38 81 GLN A O 1
ATOM 614 N N . GLN A 1 82 ? 14.201 -9.173 -15.887 1.00 88.19 82 GLN A N 1
ATOM 615 C CA . GLN A 1 82 ? 14.354 -10.080 -17.022 1.00 88.19 82 GLN A CA 1
ATOM 616 C C . GLN A 1 82 ? 13.005 -10.398 -17.677 1.00 88.19 82 GLN A C 1
ATOM 618 O O . GLN A 1 82 ? 12.893 -10.264 -18.888 1.00 88.19 82 GLN A O 1
ATOM 623 N N . ARG A 1 83 ? 11.963 -10.712 -16.892 1.00 92.69 83 ARG A N 1
ATOM 624 C CA . ARG A 1 83 ? 10.608 -10.945 -17.429 1.00 92.69 83 ARG A CA 1
ATOM 625 C C . ARG A 1 83 ? 10.084 -9.753 -18.234 1.00 92.69 83 ARG A C 1
ATOM 627 O O . ARG A 1 83 ? 9.454 -9.958 -19.263 1.00 92.69 83 ARG A O 1
ATOM 634 N N . PHE A 1 84 ? 10.358 -8.525 -17.795 1.00 94.50 84 PHE A N 1
ATOM 635 C CA . PHE A 1 84 ? 9.995 -7.324 -18.548 1.00 94.50 84 PHE A CA 1
ATOM 636 C C . PHE A 1 84 ? 10.753 -7.217 -19.877 1.00 94.50 84 PHE A C 1
ATOM 638 O O . PHE A 1 84 ? 10.149 -6.897 -20.896 1.00 94.50 84 PHE A O 1
ATOM 645 N N . LEU A 1 85 ? 12.058 -7.502 -19.893 1.00 90.62 85 LEU A N 1
ATOM 646 C CA . LEU A 1 85 ? 12.845 -7.496 -21.130 1.00 90.62 85 LEU A CA 1
ATOM 647 C C . LEU A 1 85 ? 12.385 -8.593 -22.099 1.00 90.62 85 LEU A C 1
ATOM 649 O O . LEU A 1 85 ? 12.217 -8.320 -23.284 1.00 90.62 85 LEU A O 1
ATOM 653 N N . ASP A 1 86 ? 12.112 -9.796 -21.594 1.00 92.19 86 ASP A N 1
ATOM 654 C CA . ASP A 1 86 ? 11.580 -10.907 -22.389 1.00 92.19 86 ASP A CA 1
ATOM 655 C C . ASP A 1 86 ? 10.192 -10.553 -22.959 1.00 92.19 86 ASP A C 1
ATOM 657 O O . ASP A 1 86 ? 9.915 -10.797 -24.133 1.00 92.19 86 ASP A O 1
ATOM 661 N N . TRP A 1 87 ? 9.342 -9.892 -22.162 1.00 94.88 87 TRP A N 1
ATOM 662 C CA . TRP A 1 87 ? 8.059 -9.358 -22.621 1.00 94.88 87 TRP A C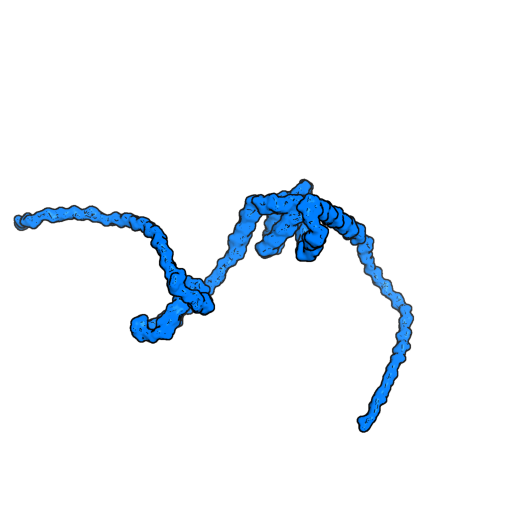A 1
ATOM 663 C C . TRP A 1 87 ? 8.237 -8.315 -23.731 1.00 94.88 87 TRP A C 1
ATOM 665 O O . TRP A 1 87 ? 7.557 -8.403 -24.750 1.00 94.88 87 TRP A O 1
ATOM 675 N N . ARG A 1 88 ? 9.190 -7.380 -23.609 1.00 94.38 88 ARG A N 1
ATOM 676 C CA . ARG A 1 88 ? 9.483 -6.407 -24.679 1.00 94.38 88 ARG A CA 1
ATOM 677 C C . ARG A 1 88 ? 9.897 -7.092 -25.978 1.00 94.38 88 ARG A C 1
ATOM 679 O O . ARG A 1 88 ? 9.398 -6.712 -27.033 1.00 94.38 88 ARG A O 1
ATOM 686 N N . ILE A 1 89 ? 10.753 -8.113 -25.891 1.00 91.38 89 ILE A N 1
ATOM 687 C CA . ILE A 1 89 ? 11.172 -8.918 -27.048 1.00 91.38 89 ILE A CA 1
ATOM 688 C C . ILE A 1 89 ? 9.953 -9.595 -27.687 1.00 91.38 89 ILE A C 1
ATOM 690 O O . ILE A 1 89 ? 9.793 -9.531 -28.900 1.00 91.38 89 ILE A O 1
ATOM 694 N N . SER A 1 90 ? 9.052 -10.168 -26.882 1.00 92.81 90 SER A N 1
ATOM 695 C CA . SER A 1 90 ? 7.827 -10.814 -27.383 1.00 92.81 90 SER A CA 1
ATOM 696 C C . SER A 1 90 ? 6.842 -9.859 -28.070 1.00 92.81 90 SER A C 1
ATOM 698 O O . SER A 1 90 ? 5.998 -10.299 -28.844 1.00 92.81 90 SER A O 1
ATOM 700 N N . LYS A 1 91 ? 6.933 -8.557 -27.776 1.00 91.75 91 LYS A N 1
ATOM 701 C CA . LYS A 1 91 ? 6.125 -7.495 -28.390 1.00 91.75 91 LYS A CA 1
ATOM 702 C C . LYS A 1 91 ? 6.859 -6.780 -29.527 1.00 91.75 91 LYS A C 1
ATOM 704 O O . LYS A 1 91 ? 6.360 -5.766 -30.002 1.00 91.75 91 LYS A O 1
ATOM 709 N N . GLU A 1 92 ? 8.042 -7.270 -29.907 1.00 91.19 92 GLU A N 1
ATOM 710 C CA . GLU A 1 92 ? 8.901 -6.684 -30.945 1.00 91.19 92 GLU A CA 1
ATOM 711 C C . GLU A 1 92 ? 9.252 -5.210 -30.669 1.00 91.19 92 GLU A C 1
ATOM 713 O O . GLU A 1 92 ? 9.488 -4.411 -31.572 1.00 91.19 92 GLU A O 1
ATOM 718 N N . ILE A 1 93 ? 9.302 -4.826 -29.389 1.00 89.12 93 ILE A N 1
ATOM 719 C CA . ILE A 1 93 ? 9.579 -3.449 -28.988 1.00 89.12 93 ILE A CA 1
ATOM 720 C C . ILE A 1 93 ? 11.089 -3.229 -28.985 1.00 89.12 93 ILE A C 1
ATOM 722 O O . ILE A 1 93 ? 11.798 -3.668 -28.076 1.00 89.12 93 ILE A O 1
ATOM 726 N N . THR A 1 94 ? 11.565 -2.463 -29.957 1.00 81.94 94 THR A N 1
ATOM 727 C CA . THR A 1 94 ? 12.954 -2.003 -30.048 1.00 81.94 94 THR A CA 1
ATOM 728 C C . THR A 1 94 ? 13.068 -0.536 -29.630 1.00 81.94 94 THR A C 1
ATOM 730 O O . THR A 1 94 ? 12.228 0.276 -30.007 1.00 81.94 94 THR A O 1
ATOM 733 N N . GLY A 1 95 ? 14.100 -0.182 -28.857 1.00 83.81 95 GLY A N 1
ATOM 734 C CA . GLY A 1 95 ? 14.396 1.203 -28.461 1.00 83.81 95 GLY A CA 1
ATOM 735 C C . GLY A 1 95 ? 14.511 1.415 -26.951 1.00 83.81 95 GLY A C 1
ATOM 736 O O . GLY A 1 95 ? 14.603 0.458 -26.172 1.00 83.81 95 GLY A O 1
ATOM 737 N N . GLU A 1 96 ? 14.485 2.676 -26.532 1.00 87.12 96 GLU A N 1
ATOM 738 C CA . GLU A 1 96 ? 14.573 3.071 -25.125 1.00 87.12 96 GLU A CA 1
ATOM 739 C C . GLU A 1 96 ? 13.345 2.630 -24.312 1.00 87.12 96 GLU A C 1
ATOM 741 O O . GLU A 1 96 ? 12.250 2.391 -24.837 1.00 87.12 96 GLU A O 1
ATOM 746 N N . ILE A 1 97 ? 13.544 2.486 -23.001 1.00 89.94 97 ILE A N 1
ATOM 747 C CA . ILE A 1 97 ? 12.475 2.124 -22.069 1.00 89.94 97 ILE A CA 1
ATOM 748 C C . ILE A 1 97 ? 11.611 3.356 -21.814 1.00 89.94 97 ILE A C 1
ATOM 750 O O . ILE A 1 97 ? 12.064 4.324 -21.208 1.00 89.94 97 ILE A O 1
ATOM 754 N N . SER A 1 98 ? 10.342 3.290 -22.214 1.00 91.44 98 SER A N 1
ATOM 755 C CA . SER A 1 98 ? 9.383 4.376 -22.000 1.00 91.44 98 SER A CA 1
ATOM 756 C C . SER A 1 98 ? 8.429 4.106 -20.834 1.00 91.44 98 SER A C 1
ATOM 758 O O . SER A 1 98 ? 8.193 2.960 -20.433 1.00 91.44 98 SER A O 1
ATOM 760 N N . ALA A 1 99 ? 7.828 5.174 -20.301 1.00 90.94 99 ALA A N 1
ATOM 761 C CA . ALA A 1 99 ? 6.876 5.082 -19.194 1.00 90.94 99 ALA A CA 1
ATOM 762 C C . ALA A 1 99 ? 5.671 4.206 -19.566 1.00 90.94 99 ALA A C 1
ATOM 764 O O . ALA A 1 99 ? 5.244 3.364 -18.778 1.00 90.94 99 ALA A O 1
ATOM 765 N N . LEU A 1 100 ? 5.180 4.352 -20.801 1.00 91.81 100 LEU A N 1
ATOM 766 C CA . LEU A 1 100 ? 4.067 3.572 -21.337 1.00 91.81 100 LEU A CA 1
ATOM 767 C C . LEU A 1 100 ? 4.383 2.074 -21.370 1.00 91.81 100 LEU A C 1
ATOM 769 O O . LEU A 1 100 ? 3.540 1.275 -20.979 1.00 91.81 100 LEU A O 1
ATOM 773 N N . GLN A 1 101 ? 5.592 1.680 -21.782 1.00 93.69 101 GLN A N 1
ATOM 774 C CA . GLN A 1 101 ? 5.985 0.265 -21.814 1.00 93.69 101 GLN A CA 1
ATOM 775 C C . GLN A 1 101 ? 5.971 -0.351 -20.412 1.00 93.69 101 GLN A C 1
ATOM 777 O O . GLN A 1 101 ? 5.450 -1.450 -20.224 1.00 93.69 101 GLN A O 1
ATOM 782 N N . ILE A 1 102 ? 6.505 0.370 -19.421 1.00 94.19 102 ILE A N 1
ATOM 783 C CA . ILE A 1 102 ? 6.489 -0.072 -18.023 1.00 94.19 102 ILE A CA 1
ATOM 784 C C . ILE A 1 102 ? 5.043 -0.201 -17.532 1.00 94.19 102 ILE A C 1
ATOM 786 O O . ILE A 1 102 ? 4.690 -1.224 -16.951 1.00 94.19 102 ILE A O 1
ATOM 790 N N . ILE A 1 103 ? 4.198 0.805 -17.769 1.00 94.44 103 ILE A N 1
ATOM 791 C CA . ILE A 1 103 ? 2.797 0.798 -17.324 1.00 94.44 103 ILE A CA 1
ATOM 792 C C . ILE A 1 103 ? 2.011 -0.336 -17.989 1.00 94.44 103 ILE A C 1
ATOM 794 O O . ILE A 1 103 ? 1.300 -1.058 -17.293 1.00 94.44 103 ILE A O 1
ATOM 798 N N . ASN A 1 104 ? 2.174 -0.548 -19.296 1.00 94.94 104 ASN A N 1
ATOM 799 C CA . ASN A 1 104 ? 1.493 -1.616 -20.026 1.00 94.94 104 ASN A CA 1
ATOM 800 C C . ASN A 1 104 ? 1.874 -2.993 -19.478 1.00 94.94 104 ASN A C 1
ATOM 802 O O . ASN A 1 104 ? 0.991 -3.780 -19.146 1.00 94.94 104 ASN A O 1
ATOM 806 N N . TYR A 1 105 ? 3.169 -3.250 -19.280 1.00 95.38 105 TYR A N 1
ATOM 807 C CA . TYR A 1 105 ? 3.623 -4.500 -18.675 1.00 95.38 105 TYR A CA 1
ATOM 808 C C . TYR A 1 105 ? 3.088 -4.685 -17.249 1.00 95.38 105 TYR A C 1
ATOM 810 O O . TYR A 1 105 ? 2.588 -5.754 -16.907 1.00 95.38 105 TYR A O 1
ATOM 818 N N . LEU A 1 106 ? 3.154 -3.643 -16.408 1.00 94.81 106 LEU A N 1
ATOM 819 C CA . LEU A 1 106 ? 2.630 -3.699 -15.040 1.00 94.81 106 LEU A CA 1
ATOM 820 C C . LEU A 1 106 ? 1.118 -3.949 -15.008 1.00 94.81 106 LEU A C 1
ATOM 822 O O . LEU A 1 106 ? 0.633 -4.647 -14.119 1.00 94.81 106 LEU A O 1
ATOM 826 N N . THR A 1 107 ? 0.382 -3.401 -15.971 1.00 93.00 107 THR A N 1
ATOM 827 C CA . THR A 1 107 ? -1.062 -3.611 -16.118 1.00 93.00 107 THR A CA 1
ATOM 828 C C . THR A 1 107 ? -1.364 -5.040 -16.563 1.00 93.00 107 THR A C 1
ATOM 830 O O . THR A 1 107 ? -2.261 -5.678 -16.012 1.00 93.00 107 THR A O 1
ATOM 833 N N . GLU A 1 108 ? -0.583 -5.584 -17.497 1.00 93.38 108 GLU A N 1
ATOM 834 C CA . GLU A 1 108 ? -0.709 -6.969 -17.957 1.00 93.38 108 GLU A CA 1
ATOM 835 C C . GLU A 1 108 ? -0.486 -7.951 -16.800 1.00 93.38 108 GLU A C 1
ATOM 837 O O . GLU A 1 108 ? -1.350 -8.772 -16.514 1.00 93.38 108 GLU A O 1
ATOM 842 N N . ILE A 1 109 ? 0.592 -7.806 -16.026 1.00 92.31 109 ILE A N 1
ATOM 843 C CA . ILE A 1 109 ? 0.831 -8.694 -14.874 1.00 92.31 109 ILE A CA 1
ATOM 844 C C . ILE A 1 109 ? -0.151 -8.448 -13.712 1.00 92.31 109 ILE A C 1
ATOM 846 O O . ILE A 1 109 ? -0.412 -9.345 -12.913 1.00 92.31 109 ILE A O 1
ATOM 850 N N . TYR A 1 110 ? -0.715 -7.245 -13.578 1.00 90.75 110 TYR A N 1
ATOM 851 C CA . TYR A 1 110 ? -1.756 -6.976 -12.583 1.00 90.75 110 TYR A CA 1
ATOM 852 C C . TYR A 1 110 ? -3.070 -7.684 -12.939 1.00 90.75 110 TYR A C 1
ATOM 854 O O . TYR A 1 110 ? -3.726 -8.241 -12.061 1.00 90.75 110 TYR A O 1
ATOM 862 N N . THR A 1 111 ? -3.435 -7.695 -14.221 1.00 88.81 111 THR A N 1
ATOM 863 C CA . THR A 1 111 ? -4.701 -8.263 -14.707 1.00 88.81 111 THR A CA 1
ATOM 864 C C . THR A 1 111 ? -4.623 -9.772 -14.944 1.00 88.81 111 THR A C 1
ATOM 866 O O . THR A 1 111 ? -5.527 -10.498 -14.528 1.00 88.81 111 THR A O 1
ATOM 869 N N . VAL A 1 112 ? -3.536 -10.255 -15.551 1.00 89.75 112 VAL A N 1
ATOM 870 C CA . VAL A 1 112 ? -3.326 -11.668 -15.906 1.00 89.75 112 VAL A CA 1
ATOM 871 C C . VAL A 1 112 ? -2.828 -12.468 -14.702 1.00 89.75 112 VAL A C 1
ATOM 873 O O . VAL A 1 112 ? -3.479 -13.431 -14.295 1.00 89.75 112 VAL A O 1
ATOM 876 N N . ASP A 1 113 ? -1.729 -12.035 -14.074 1.00 85.81 113 ASP A N 1
ATOM 877 C CA . ASP A 1 113 ? -1.114 -12.761 -12.947 1.00 85.81 113 ASP A CA 1
ATOM 878 C C . ASP A 1 113 ? -1.787 -12.435 -11.596 1.00 85.81 113 ASP A C 1
ATOM 880 O O . ASP A 1 113 ? -1.435 -13.017 -10.566 1.00 85.81 113 ASP A O 1
ATOM 884 N N . LYS A 1 114 ? -2.748 -11.496 -11.573 1.00 86.25 114 LYS A N 1
ATOM 885 C CA . LYS A 1 114 ? -3.494 -11.054 -10.375 1.00 86.25 114 LYS A CA 1
ATOM 886 C C . LYS A 1 114 ? -2.588 -10.662 -9.201 1.00 86.25 114 LYS A C 1
ATOM 888 O O . LYS A 1 114 ? -2.879 -10.934 -8.031 1.00 86.25 114 LYS A O 1
ATOM 893 N N . LEU A 1 115 ? -1.462 -10.019 -9.506 1.00 88.06 115 LEU A N 1
ATOM 894 C CA . LEU A 1 115 ? -0.501 -9.578 -8.499 1.00 88.06 115 LEU A CA 1
ATOM 895 C C . LEU A 1 115 ? -1.086 -8.496 -7.581 1.00 88.06 115 LEU A C 1
ATOM 897 O O . LEU A 1 115 ? -1.829 -7.609 -7.995 1.00 88.06 115 LEU A O 1
ATOM 901 N N . LYS A 1 116 ? -0.691 -8.528 -6.304 1.00 89.50 116 LYS A N 1
ATOM 902 C CA . LYS A 1 116 ? -1.097 -7.511 -5.322 1.00 89.50 116 LYS A CA 1
ATOM 903 C C . LYS A 1 116 ? -0.508 -6.146 -5.686 1.00 89.50 116 LYS A C 1
ATOM 905 O O . LYS A 1 116 ? 0.654 -6.058 -6.084 1.00 89.50 116 LYS A O 1
ATOM 910 N N . VAL A 1 117 ? -1.250 -5.072 -5.414 1.00 89.75 117 VAL A N 1
ATOM 911 C CA . VAL A 1 117 ? -0.820 -3.685 -5.691 1.00 89.75 117 VAL A CA 1
ATOM 912 C C . VAL A 1 117 ? 0.535 -3.341 -5.064 1.00 89.75 117 VAL A C 1
ATOM 914 O O . VAL A 1 117 ? 1.364 -2.700 -5.705 1.00 89.75 117 VAL A O 1
ATOM 917 N N . GLY A 1 118 ? 0.825 -3.839 -3.857 1.00 89.31 118 GLY A N 1
ATOM 918 C CA . GLY A 1 118 ? 2.141 -3.663 -3.232 1.00 89.31 118 GLY A CA 1
ATOM 919 C C . GLY A 1 118 ? 3.298 -4.242 -4.062 1.00 89.31 118 GLY A C 1
ATOM 920 O O . GLY A 1 118 ? 4.350 -3.613 -4.177 1.00 89.31 118 GLY A O 1
ATOM 921 N N . SER A 1 119 ? 3.093 -5.399 -4.700 1.00 90.31 119 SER A N 1
ATOM 922 C CA . SER A 1 119 ? 4.075 -6.014 -5.601 1.00 90.31 119 SER A CA 1
ATOM 923 C C . SER A 1 119 ? 4.229 -5.212 -6.892 1.00 90.31 119 SER A C 1
ATOM 925 O O . SER A 1 119 ? 5.356 -4.970 -7.314 1.00 90.31 119 SER A O 1
ATOM 927 N N . ILE A 1 120 ? 3.124 -4.730 -7.470 1.00 92.56 120 ILE A N 1
ATOM 928 C CA . ILE A 1 120 ? 3.145 -3.873 -8.666 1.00 92.56 120 ILE A CA 1
ATOM 929 C C . ILE A 1 120 ? 3.945 -2.590 -8.411 1.00 92.56 120 ILE A C 1
ATOM 931 O O . ILE A 1 120 ? 4.808 -2.231 -9.209 1.00 92.56 120 ILE A O 1
ATOM 935 N N . LYS A 1 121 ? 3.738 -1.937 -7.261 1.00 92.50 121 LYS A N 1
ATOM 936 C CA . LYS A 1 121 ? 4.502 -0.744 -6.859 1.00 92.50 121 LYS A CA 1
ATOM 937 C C . LYS A 1 121 ? 5.997 -1.035 -6.704 1.00 92.50 121 LYS A C 1
ATOM 939 O O . LYS A 1 121 ? 6.820 -0.265 -7.195 1.00 92.50 121 LYS A O 1
ATOM 944 N N . ALA A 1 122 ? 6.357 -2.156 -6.078 1.00 90.94 122 ALA A N 1
ATOM 945 C CA . ALA A 1 122 ? 7.755 -2.570 -5.950 1.00 90.94 122 ALA A CA 1
ATOM 946 C C . ALA A 1 122 ? 8.396 -2.866 -7.317 1.00 90.94 122 ALA A C 1
ATOM 948 O O . ALA A 1 122 ? 9.541 -2.485 -7.568 1.00 90.94 122 ALA A O 1
ATOM 949 N N . TYR A 1 123 ? 7.649 -3.505 -8.218 1.00 92.69 123 TYR A N 1
ATOM 950 C CA . TYR A 1 123 ? 8.100 -3.808 -9.572 1.00 92.69 123 TYR A CA 1
ATOM 951 C C . TYR A 1 123 ? 8.244 -2.548 -10.420 1.00 92.69 123 TYR A C 1
ATOM 953 O O . TYR A 1 123 ? 9.262 -2.411 -11.087 1.00 92.69 123 TYR A O 1
ATOM 961 N N . LYS A 1 124 ? 7.338 -1.568 -10.307 1.00 93.19 124 LYS A N 1
ATOM 962 C CA . LYS A 1 124 ? 7.509 -0.237 -10.913 1.00 93.19 124 LYS A CA 1
ATOM 963 C C . LYS A 1 124 ? 8.870 0.364 -10.562 1.00 93.19 124 LYS A C 1
ATOM 965 O O . LYS A 1 124 ? 9.625 0.740 -11.454 1.00 93.19 124 LYS A O 1
ATOM 970 N N . SER A 1 125 ? 9.221 0.394 -9.274 1.00 90.38 125 SER A N 1
ATOM 971 C CA . SER A 1 125 ? 10.522 0.901 -8.818 1.00 90.38 125 SER A CA 1
ATOM 972 C C . SER A 1 125 ? 11.703 0.092 -9.355 1.00 90.38 125 SER A C 1
ATOM 974 O O . SER A 1 125 ? 12.769 0.650 -9.593 1.00 90.38 125 SER A O 1
ATOM 976 N N . ALA A 1 126 ? 11.543 -1.218 -9.539 1.00 90.94 126 ALA A N 1
ATOM 977 C CA . ALA A 1 126 ? 12.583 -2.061 -10.115 1.00 90.94 126 ALA A CA 1
ATOM 978 C C . ALA A 1 126 ? 12.777 -1.826 -11.620 1.00 90.94 126 ALA A C 1
ATOM 980 O O . ALA A 1 126 ? 13.916 -1.801 -12.083 1.00 90.94 126 ALA A O 1
ATOM 981 N N . LEU A 1 127 ? 11.688 -1.647 -12.369 1.00 91.81 127 LEU A N 1
ATOM 982 C CA . LEU A 1 127 ? 11.722 -1.432 -13.815 1.00 91.81 127 LEU A CA 1
ATOM 983 C C . LEU A 1 127 ? 12.230 -0.038 -14.174 1.00 91.81 127 LEU A C 1
ATOM 985 O O . LEU A 1 127 ? 13.021 0.086 -15.101 1.00 91.81 127 LEU A O 1
ATOM 989 N N . LEU A 1 128 ? 11.881 0.987 -13.389 1.00 91.31 128 LEU A N 1
ATOM 990 C CA . LEU A 1 128 ? 12.431 2.336 -13.562 1.00 91.31 128 LEU A CA 1
ATOM 991 C C . LEU A 1 128 ? 13.964 2.344 -13.529 1.00 91.31 128 LEU A C 1
ATOM 993 O O . LEU A 1 128 ? 14.584 3.080 -14.280 1.00 91.31 128 LEU A O 1
ATOM 997 N N . ARG A 1 129 ? 14.588 1.479 -12.719 1.00 87.56 129 ARG A N 1
ATOM 998 C CA . ARG A 1 129 ? 16.056 1.370 -12.618 1.00 87.56 129 ARG A CA 1
ATOM 999 C C . ARG A 1 129 ? 16.738 0.783 -13.859 1.00 87.56 129 ARG A C 1
ATOM 1001 O O . ARG A 1 129 ? 17.962 0.718 -13.857 1.00 87.56 129 ARG A O 1
ATOM 1008 N N . LEU A 1 130 ? 15.980 0.298 -14.843 1.00 85.44 130 LEU A N 1
ATOM 1009 C CA . LEU A 1 130 ? 16.518 -0.158 -16.127 1.00 85.44 130 LEU A CA 1
ATOM 1010 C C . LEU A 1 130 ? 16.642 0.974 -17.151 1.00 85.44 130 LEU A C 1
ATOM 1012 O O . LEU A 1 130 ? 17.350 0.799 -18.136 1.00 85.44 130 LEU A O 1
ATOM 1016 N N . ALA A 1 131 ? 15.934 2.089 -16.955 1.00 86.25 131 ALA A N 1
ATOM 1017 C CA . ALA A 1 131 ? 16.007 3.232 -17.854 1.00 86.25 131 ALA A CA 1
ATOM 1018 C C . ALA A 1 131 ? 17.310 4.013 -17.646 1.00 86.25 131 ALA A C 1
ATOM 1020 O O . ALA A 1 131 ? 17.839 4.043 -16.533 1.00 86.25 131 ALA A O 1
ATOM 1021 N N . GLU A 1 132 ? 17.782 4.673 -18.704 1.00 81.19 132 GLU A N 1
ATOM 1022 C CA . GLU A 1 132 ? 18.987 5.513 -18.667 1.00 81.19 132 GLU A CA 1
ATOM 1023 C C . GLU A 1 132 ? 18.821 6.681 -17.684 1.00 81.19 132 GLU A C 1
ATOM 1025 O O . GLU A 1 132 ? 19.675 6.888 -16.824 1.00 81.19 132 GLU A O 1
ATOM 1030 N N . ASN A 1 133 ? 17.657 7.348 -17.718 1.00 84.50 133 ASN A N 1
ATOM 1031 C CA . ASN A 1 133 ? 17.313 8.478 -16.846 1.00 84.50 133 ASN A CA 1
ATOM 1032 C C . ASN A 1 133 ? 16.115 8.146 -15.928 1.00 84.50 133 ASN A C 1
ATOM 1034 O O . ASN A 1 133 ? 14.980 8.567 -16.173 1.00 84.50 133 ASN A O 1
ATOM 1038 N N . PRO A 1 134 ? 16.323 7.374 -14.844 1.00 83.50 134 PRO A N 1
ATOM 1039 C CA . PRO A 1 134 ? 15.240 6.843 -14.013 1.00 83.50 134 PRO A CA 1
ATOM 1040 C C . PRO A 1 134 ? 14.464 7.922 -13.245 1.00 83.50 134 PRO A C 1
ATOM 1042 O O . PRO A 1 134 ? 13.279 7.744 -12.963 1.00 83.50 134 PRO A O 1
ATOM 1045 N N . THR A 1 135 ? 15.120 9.020 -12.870 1.00 84.62 135 THR A N 1
ATOM 1046 C CA . THR A 1 135 ? 14.524 10.134 -12.117 1.00 84.62 135 THR A CA 1
ATOM 1047 C C . THR A 1 135 ? 13.546 10.928 -12.973 1.00 84.62 135 THR A C 1
ATOM 1049 O O . THR A 1 135 ? 12.415 11.151 -12.552 1.00 84.62 135 THR A O 1
ATOM 1052 N N . GLU A 1 136 ? 13.948 11.286 -14.190 1.00 85.75 136 GLU A N 1
ATOM 1053 C CA . GLU A 1 136 ? 13.092 11.978 -15.159 1.00 85.75 136 GLU A CA 1
ATOM 1054 C C . GLU A 1 136 ? 11.904 11.106 -15.555 1.00 85.75 136 GLU A C 1
ATOM 1056 O O . GLU A 1 136 ? 10.754 11.541 -15.485 1.00 85.75 136 GLU A O 1
ATOM 1061 N N . LEU A 1 137 ? 12.166 9.830 -15.854 1.00 86.88 137 LEU A N 1
ATOM 1062 C CA . LEU A 1 137 ? 11.123 8.878 -16.205 1.00 86.88 137 LEU A CA 1
ATOM 1063 C C . LEU A 1 137 ? 10.115 8.682 -15.062 1.00 86.88 137 LEU A C 1
ATOM 1065 O O . LEU A 1 137 ? 8.913 8.582 -15.301 1.00 86.88 137 LEU A O 1
ATOM 1069 N N . SER A 1 138 ? 10.579 8.664 -13.808 1.00 87.81 138 SER A N 1
ATOM 1070 C CA . SER A 1 138 ? 9.708 8.535 -12.633 1.00 87.81 138 SER A CA 1
ATOM 1071 C C . SER A 1 138 ? 8.786 9.739 -12.421 1.00 87.81 138 SER A C 1
ATOM 1073 O O . SER A 1 138 ? 7.737 9.572 -11.795 1.00 87.81 138 SER A O 1
ATOM 1075 N N . ASN A 1 139 ? 9.155 10.924 -12.913 1.00 88.81 139 ASN A N 1
ATOM 1076 C CA . ASN A 1 139 ? 8.351 12.144 -12.794 1.00 88.81 139 ASN A CA 1
ATOM 1077 C C . ASN A 1 139 ? 7.224 12.218 -13.835 1.00 88.81 139 ASN A C 1
ATOM 1079 O O . ASN A 1 139 ? 6.409 13.138 -13.797 1.00 88.81 139 ASN A O 1
ATOM 1083 N N . HIS A 1 140 ? 7.143 11.247 -14.748 1.00 91.56 140 HIS A N 1
ATOM 1084 C CA . HIS A 1 140 ? 6.091 11.198 -15.751 1.00 91.56 140 HIS A CA 1
ATOM 1085 C C . HIS A 1 140 ? 4.694 11.089 -15.091 1.00 91.56 140 HIS A C 1
ATOM 1087 O O . HIS A 1 140 ? 4.458 10.158 -14.310 1.00 91.56 140 HIS A O 1
ATOM 1093 N N . PRO A 1 141 ? 3.730 11.974 -15.421 1.00 91.25 141 PRO A N 1
ATOM 1094 C CA . PRO A 1 141 ? 2.444 12.087 -14.714 1.00 91.25 141 PRO A CA 1
ATOM 1095 C C . PRO A 1 141 ? 1.613 10.799 -14.764 1.00 91.25 141 PRO A C 1
ATOM 1097 O O . PRO A 1 141 ? 0.929 10.433 -13.815 1.00 91.25 141 PRO A O 1
ATOM 1100 N N . MET A 1 142 ? 1.742 10.035 -15.843 1.00 91.56 142 MET A N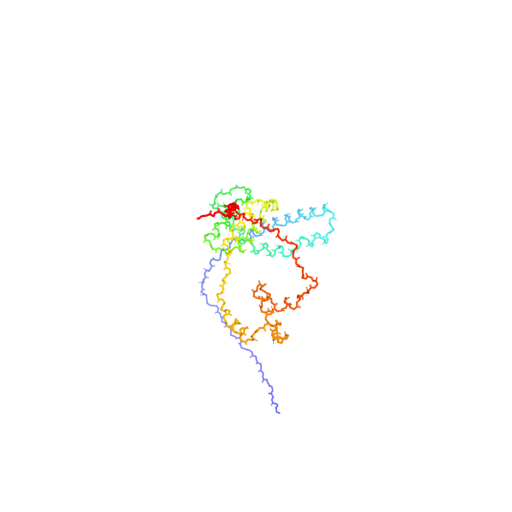 1
ATOM 1101 C CA . MET A 1 142 ? 1.016 8.777 -16.023 1.00 91.56 142 MET A CA 1
ATOM 1102 C C . MET A 1 142 ? 1.357 7.723 -14.953 1.00 91.56 142 MET A C 1
ATOM 1104 O O . MET A 1 142 ? 0.528 6.875 -14.632 1.00 91.56 142 MET A O 1
ATOM 1108 N N . PHE A 1 143 ? 2.547 7.786 -14.337 1.00 92.44 143 PHE A N 1
ATOM 1109 C CA . PHE A 1 143 ? 2.882 6.893 -13.229 1.00 92.44 143 PHE A CA 1
ATOM 1110 C C . PHE A 1 143 ? 2.136 7.225 -11.942 1.00 92.44 143 PHE A C 1
ATOM 1112 O O . PHE A 1 143 ? 1.872 6.296 -11.176 1.00 92.44 143 PHE A O 1
ATOM 1119 N N . SER A 1 144 ? 1.858 8.503 -11.667 1.00 90.19 144 SER A N 1
ATOM 1120 C CA . SER A 1 144 ? 1.121 8.903 -10.464 1.00 90.19 144 SER A CA 1
ATOM 1121 C C . SER A 1 144 ? -0.355 8.542 -10.608 1.00 90.19 144 SER A C 1
ATOM 1123 O O . SER A 1 144 ? -0.924 7.935 -9.698 1.00 90.19 144 SER A O 1
ATOM 1125 N N . GLU A 1 145 ? -0.935 8.786 -11.785 1.00 93.19 145 GLU A N 1
ATOM 1126 C CA . GLU A 1 145 ? -2.301 8.385 -12.119 1.00 93.19 145 GLU A CA 1
ATOM 1127 C C . GLU A 1 145 ? -2.489 6.863 -12.079 1.00 93.19 145 GLU A C 1
ATOM 1129 O O . GLU A 1 145 ? -3.420 6.370 -11.437 1.00 93.19 145 GLU A O 1
ATOM 1134 N N . PHE A 1 146 ? -1.560 6.102 -12.664 1.00 92.88 146 PHE A N 1
ATOM 1135 C CA . PHE A 1 146 ? -1.567 4.641 -12.577 1.00 92.88 146 PHE A CA 1
ATOM 1136 C C . PHE A 1 146 ? -1.496 4.148 -11.124 1.00 92.88 146 PHE A C 1
ATOM 1138 O O . PHE A 1 146 ? -2.245 3.264 -10.722 1.00 92.88 146 PHE A O 1
ATOM 1145 N N . THR A 1 147 ? -0.631 4.727 -10.285 1.00 90.94 147 THR A N 1
ATOM 1146 C CA . THR A 1 147 ? -0.578 4.310 -8.875 1.00 90.94 147 THR A CA 1
ATOM 1147 C C . THR A 1 147 ? -1.830 4.682 -8.089 1.00 90.94 147 THR A C 1
ATOM 1149 O O . THR A 1 147 ? -2.249 3.886 -7.255 1.00 90.94 147 THR A O 1
ATOM 1152 N N . ARG A 1 148 ? -2.441 5.840 -8.374 1.00 90.94 148 ARG A N 1
ATOM 1153 C CA . ARG A 1 148 ? -3.694 6.278 -7.746 1.00 90.94 148 ARG A CA 1
ATOM 1154 C C . ARG A 1 148 ? -4.837 5.324 -8.079 1.00 90.94 148 ARG A C 1
ATOM 1156 O O . ARG A 1 148 ? -5.510 4.854 -7.176 1.00 90.94 148 ARG A O 1
ATOM 1163 N N . THR A 1 149 ? -5.005 4.990 -9.357 1.00 90.75 149 THR A N 1
ATOM 1164 C CA . THR A 1 149 ? -6.064 4.068 -9.804 1.00 90.75 149 THR A CA 1
ATOM 1165 C C . THR A 1 149 ? -5.915 2.677 -9.187 1.00 90.75 149 THR A C 1
ATOM 1167 O O . THR A 1 149 ? -6.905 2.087 -8.759 1.00 90.75 149 THR A O 1
ATOM 1170 N N . LEU A 1 150 ? -4.683 2.168 -9.061 1.00 89.50 150 LEU A N 1
ATOM 1171 C CA . LEU A 1 150 ? -4.420 0.922 -8.336 1.00 89.50 150 LEU A CA 1
ATOM 1172 C C . LEU A 1 150 ? -4.757 1.024 -6.848 1.00 89.50 150 LEU A C 1
ATOM 1174 O O . LEU A 1 150 ? -5.281 0.066 -6.280 1.00 89.50 150 LEU A O 1
ATOM 1178 N N . ASP A 1 151 ? -4.432 2.148 -6.209 1.00 87.25 151 ASP A N 1
ATOM 1179 C CA . ASP A 1 151 ? -4.756 2.365 -4.804 1.00 87.25 151 ASP A CA 1
ATOM 1180 C C . ASP A 1 151 ? -6.262 2.367 -4.597 1.00 87.25 151 ASP A C 1
ATOM 1182 O O . ASP A 1 151 ? -6.735 1.527 -3.836 1.00 87.25 151 ASP A O 1
ATOM 1186 N N . ASP A 1 152 ? -7.001 3.176 -5.352 1.00 85.88 152 ASP A N 1
ATOM 1187 C CA . ASP A 1 152 ? -8.462 3.257 -5.294 1.00 85.88 152 ASP A CA 1
ATOM 1188 C C . ASP A 1 152 ? -9.122 1.884 -5.498 1.00 85.88 152 ASP A C 1
ATOM 1190 O O . ASP A 1 152 ? -9.999 1.491 -4.730 1.00 85.88 152 ASP A O 1
ATOM 1194 N N . ALA A 1 153 ? -8.640 1.102 -6.471 1.00 82.19 153 ALA A N 1
ATOM 1195 C CA . ALA A 1 153 ? -9.125 -0.255 -6.726 1.00 82.19 153 ALA A CA 1
ATOM 1196 C C . ALA A 1 153 ? -8.759 -1.261 -5.615 1.00 82.19 153 ALA A C 1
ATOM 1198 O O . ALA A 1 153 ? -9.408 -2.297 -5.465 1.00 82.19 153 ALA A O 1
ATOM 1199 N N . SER A 1 154 ? -7.699 -0.993 -4.848 1.00 76.00 154 SER A N 1
ATOM 1200 C CA . SER A 1 154 ? -7.199 -1.873 -3.784 1.00 76.00 154 SER A CA 1
ATOM 1201 C C . SER A 1 154 ? -7.654 -1.495 -2.382 1.00 76.00 154 SER A C 1
ATOM 1203 O O . SER A 1 154 ? -7.430 -2.287 -1.457 1.00 76.00 154 SER A O 1
ATOM 1205 N N . ILE A 1 155 ? -8.299 -0.332 -2.216 1.00 71.00 155 ILE A N 1
ATOM 1206 C CA . ILE A 1 155 ? -8.981 0.044 -0.980 1.00 71.00 155 ILE A CA 1
ATOM 1207 C C . ILE A 1 155 ? -10.066 -1.004 -0.738 1.00 71.00 155 ILE A C 1
ATOM 1209 O O . ILE A 1 155 ? -11.195 -0.928 -1.217 1.00 71.00 155 ILE A O 1
ATOM 1213 N N . LYS A 1 156 ? -9.718 -2.016 0.056 1.00 60.88 156 LYS A N 1
ATOM 1214 C CA . LYS A 1 156 ? -10.712 -2.824 0.740 1.00 60.88 156 LYS A CA 1
ATOM 1215 C C . LYS A 1 156 ? -11.401 -1.863 1.688 1.00 60.88 156 LYS A C 1
ATOM 1217 O O . LYS A 1 156 ? -10.757 -1.379 2.619 1.00 60.88 156 LYS A O 1
ATOM 1222 N N . SER A 1 157 ? -12.681 -1.570 1.447 1.00 56.66 157 SER A N 1
ATOM 1223 C CA . SER A 1 157 ? -13.517 -0.941 2.464 1.00 56.66 157 SER A CA 1
ATOM 1224 C C . SER A 1 157 ? -13.258 -1.711 3.750 1.00 56.66 157 SER A C 1
ATOM 1226 O O . SER A 1 157 ? -13.471 -2.929 3.774 1.00 56.66 157 SER A O 1
ATOM 1228 N N . PHE A 1 158 ? -12.701 -1.055 4.770 1.00 57.03 158 PHE A N 1
ATOM 1229 C CA . PHE A 1 158 ? -12.549 -1.691 6.068 1.00 57.03 158 PHE A CA 1
ATOM 1230 C C . PHE A 1 158 ? -13.897 -2.318 6.391 1.00 57.03 158 PHE A C 1
ATOM 1232 O O . PHE A 1 158 ? -14.919 -1.630 6.322 1.00 57.03 158 PHE A O 1
ATOM 1239 N N . VAL A 1 159 ? -13.906 -3.632 6.635 1.00 58.06 159 VAL A N 1
ATOM 1240 C CA . VAL A 1 159 ? -15.090 -4.304 7.162 1.00 58.06 159 VAL A CA 1
ATOM 1241 C C . VAL A 1 159 ? -15.491 -3.457 8.358 1.00 58.06 159 VAL A C 1
ATOM 1243 O O . VAL A 1 159 ? -14.697 -3.304 9.282 1.00 58.06 159 VAL A O 1
ATOM 1246 N N . ARG A 1 160 ? -16.645 -2.795 8.279 1.00 65.25 160 ARG A N 1
ATOM 1247 C CA . ARG A 1 160 ? -17.234 -2.089 9.410 1.00 65.25 160 ARG A CA 1
ATOM 1248 C C . ARG A 1 160 ? -18.006 -3.165 10.155 1.00 65.25 160 ARG A C 1
ATOM 1250 O O . ARG A 1 160 ? -19.131 -3.445 9.739 1.00 65.25 160 ARG A O 1
ATOM 1257 N N . PRO A 1 161 ? -17.415 -3.861 11.146 1.00 71.88 161 PRO A N 1
ATOM 1258 C CA . PRO A 1 161 ? -18.198 -4.798 11.928 1.00 71.88 161 PRO A CA 1
ATOM 1259 C C . PRO A 1 161 ? -19.392 -4.029 12.494 1.00 71.88 161 PRO A C 1
ATOM 1261 O O . PRO A 1 161 ? -19.236 -2.910 12.986 1.00 71.88 161 PRO A O 1
ATOM 1264 N N . ALA A 1 162 ? -20.585 -4.603 12.379 1.00 81.88 162 ALA A N 1
ATOM 1265 C CA . ALA A 1 162 ? -21.734 -4.091 13.102 1.00 81.88 162 ALA A CA 1
ATOM 1266 C C . ALA A 1 162 ? -21.460 -4.333 14.592 1.00 81.88 162 ALA A C 1
ATOM 1268 O O . ALA A 1 162 ? -21.502 -5.469 15.057 1.00 81.88 162 ALA A O 1
ATOM 1269 N N . ILE A 1 163 ? -21.077 -3.280 15.313 1.00 84.88 163 ILE A N 1
ATOM 1270 C CA . ILE A 1 163 ? -20.847 -3.342 16.756 1.00 84.88 163 ILE A CA 1
ATOM 1271 C C . ILE A 1 163 ? -22.171 -3.001 17.428 1.00 84.88 163 ILE A C 1
ATOM 1273 O O . ILE A 1 163 ? -22.675 -1.889 17.270 1.00 84.88 163 ILE A O 1
ATOM 1277 N N . ASP A 1 164 ? -22.728 -3.950 18.176 1.00 90.38 164 ASP A N 1
ATOM 1278 C CA . ASP A 1 164 ? -23.882 -3.676 19.024 1.00 90.38 164 ASP A CA 1
ATOM 1279 C C . ASP A 1 164 ? -23.455 -2.833 20.235 1.00 90.38 164 ASP A C 1
ATOM 1281 O O . ASP A 1 164 ? -22.669 -3.269 21.078 1.00 90.38 164 ASP A O 1
ATOM 1285 N N . ILE A 1 165 ? -23.971 -1.606 20.309 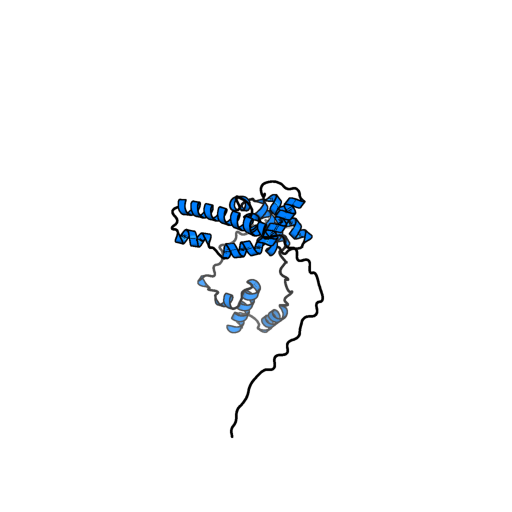1.00 92.56 165 ILE A N 1
ATOM 1286 C CA . ILE A 1 165 ? -23.722 -0.672 21.415 1.00 92.56 165 ILE A CA 1
ATOM 1287 C C . ILE A 1 165 ? -24.823 -0.710 22.482 1.00 92.56 165 ILE A C 1
ATOM 1289 O O . ILE A 1 165 ? -24.695 -0.048 23.515 1.00 92.56 165 ILE A O 1
ATOM 1293 N N . SER A 1 166 ? -25.897 -1.476 22.264 1.00 94.81 166 SER A N 1
ATOM 1294 C CA . SER A 1 166 ? -27.054 -1.553 23.165 1.00 94.81 166 SER A CA 1
ATOM 1295 C C . SER A 1 166 ? -26.677 -1.886 24.614 1.00 94.81 166 SER A C 1
ATOM 1297 O O . SER A 1 166 ? -27.202 -1.217 25.507 1.00 94.81 166 SER A O 1
ATOM 1299 N N . PRO A 1 167 ? -25.736 -2.814 24.899 1.00 96.00 167 PRO A N 1
ATOM 1300 C CA . PRO A 1 167 ? -25.337 -3.116 26.274 1.00 96.00 167 PRO A CA 1
ATOM 1301 C C . PRO A 1 167 ? -24.780 -1.898 27.019 1.00 96.00 167 PRO A C 1
ATOM 1303 O O . PRO A 1 167 ? -25.128 -1.658 28.173 1.00 96.00 167 PRO A O 1
ATOM 1306 N N . VAL A 1 168 ? -23.961 -1.083 26.347 1.00 93.69 168 VAL A N 1
ATOM 1307 C CA . VAL A 1 168 ? -23.372 0.118 26.955 1.00 93.69 168 VAL A CA 1
ATOM 1308 C C . VAL A 1 168 ? -24.426 1.207 27.137 1.00 93.69 168 VAL A C 1
ATOM 1310 O O . VAL A 1 168 ? -24.464 1.868 28.174 1.00 93.69 168 VAL A O 1
ATOM 1313 N N . MET A 1 169 ? -25.331 1.362 26.168 1.00 94.00 169 MET A N 1
ATOM 1314 C CA . MET A 1 169 ? -26.431 2.321 26.279 1.00 94.00 169 MET A CA 1
ATOM 1315 C C . MET A 1 169 ? -27.394 1.961 27.416 1.00 94.00 169 MET A C 1
ATOM 1317 O O . MET A 1 169 ? -27.856 2.855 28.123 1.00 94.00 169 MET A O 1
ATOM 1321 N N . ASN A 1 170 ? -27.668 0.672 27.629 1.00 96.12 170 ASN A N 1
ATOM 1322 C CA . ASN A 1 170 ? -28.480 0.199 28.751 1.00 96.12 170 ASN A CA 1
ATOM 1323 C C . ASN A 1 170 ? -27.780 0.455 30.090 1.00 96.12 170 ASN A C 1
ATOM 1325 O O . ASN A 1 170 ? -28.387 1.045 30.979 1.00 96.12 170 ASN A O 1
ATOM 1329 N N . LEU A 1 171 ? -26.480 0.162 30.189 1.00 94.62 171 LEU A N 1
ATOM 1330 C CA . LEU A 1 171 ? -25.674 0.483 31.371 1.00 94.62 171 LEU A CA 1
ATOM 1331 C C . LEU A 1 171 ? -25.699 1.987 31.698 1.00 94.62 171 LEU A C 1
ATOM 1333 O O . LEU A 1 171 ? -25.818 2.391 32.853 1.00 94.62 171 LEU A O 1
ATOM 1337 N N . PHE A 1 172 ? -25.615 2.850 30.682 1.00 93.62 172 PHE A N 1
ATOM 1338 C CA . PHE A 1 172 ? -25.665 4.297 30.887 1.00 93.62 172 PHE A CA 1
ATOM 1339 C C . PHE A 1 172 ? -27.032 4.802 31.347 1.00 93.62 172 PHE A C 1
ATOM 1341 O O . PHE A 1 172 ? -27.055 5.804 32.069 1.00 93.62 172 PHE A O 1
ATOM 1348 N N . LYS A 1 173 ? -28.122 4.132 30.944 1.00 92.75 173 LYS A N 1
ATOM 1349 C CA . LYS A 1 173 ? -29.485 4.391 31.432 1.00 92.75 173 LYS A CA 1
ATOM 1350 C C . LYS A 1 173 ? -29.645 3.935 32.880 1.00 92.75 173 LYS A C 1
ATOM 1352 O O . LYS A 1 173 ? -30.153 4.707 33.683 1.00 92.75 173 LYS A O 1
ATOM 1357 N N . GLU A 1 174 ? -29.153 2.743 33.223 1.00 94.62 174 GLU A N 1
ATOM 1358 C CA . GLU A 1 174 ? -29.157 2.217 34.599 1.00 94.62 174 GLU A CA 1
ATOM 1359 C C . GLU A 1 174 ? -28.388 3.112 35.572 1.00 94.62 174 GLU A C 1
ATOM 1361 O O . GLU A 1 174 ? -28.765 3.246 36.731 1.00 94.62 174 GLU A O 1
ATOM 1366 N N . TRP A 1 175 ? -27.304 3.746 35.118 1.00 93.94 175 TRP A N 1
ATOM 1367 C CA . TRP A 1 175 ? -26.543 4.665 35.962 1.00 93.94 175 TRP A CA 1
ATOM 1368 C C . TRP A 1 175 ? -27.311 5.942 36.314 1.00 93.94 175 TRP A C 1
ATOM 1370 O O . TRP A 1 175 ? -26.979 6.549 37.326 1.00 93.94 175 TRP A O 1
ATOM 1380 N N . GLY A 1 176 ? -28.312 6.333 35.522 1.00 89.81 176 GLY A N 1
ATOM 1381 C CA . GLY A 1 176 ? -29.102 7.536 35.761 1.00 89.81 176 GLY A CA 1
ATOM 1382 C C . GLY A 1 176 ? -28.463 8.840 35.245 1.00 89.81 176 GLY A C 1
ATOM 1383 O O . GLY A 1 176 ? -27.505 8.811 34.451 1.00 89.81 176 GLY A O 1
ATOM 1384 N N . PRO A 1 177 ? -29.027 9.998 35.642 1.00 91.06 177 PRO A N 1
ATOM 1385 C CA . PRO A 1 177 ? -28.614 11.329 35.192 1.00 91.06 177 PRO A CA 1
ATOM 1386 C C . PRO A 1 177 ? -27.160 11.667 35.540 1.00 91.06 177 PRO A C 1
ATOM 1388 O O . PRO A 1 177 ? -26.677 11.358 36.623 1.00 91.06 177 PRO A O 1
ATOM 1391 N N . SER A 1 178 ? -26.456 12.377 34.649 1.00 86.75 178 SER A N 1
ATOM 1392 C CA . SER A 1 178 ? -25.014 12.651 34.794 1.00 86.75 178 SER A CA 1
ATOM 1393 C C . SER A 1 178 ? -24.623 13.431 36.053 1.00 86.75 178 SER A C 1
ATOM 1395 O O . SER A 1 178 ? -23.505 13.264 36.526 1.00 86.75 178 SER A O 1
ATOM 1397 N N . HIS A 1 179 ? -25.513 14.269 36.589 1.00 87.88 179 HIS A N 1
ATOM 1398 C CA . HIS A 1 179 ? -25.241 15.078 37.781 1.00 87.88 179 HIS A CA 1
ATOM 1399 C C . HIS A 1 179 ? -25.313 14.272 39.090 1.00 87.88 179 HIS A C 1
ATOM 1401 O O . HIS A 1 179 ? -24.803 14.723 40.108 1.00 87.88 179 HIS A O 1
ATOM 1407 N N . GLU A 1 180 ? -25.897 13.071 39.055 1.00 91.44 180 GLU A N 1
ATOM 1408 C CA . GLU A 1 180 ? -26.005 12.156 40.201 1.00 91.44 180 GLU A CA 1
ATOM 1409 C C . GLU A 1 180 ? -24.876 11.108 40.214 1.00 91.44 180 GLU A C 1
ATOM 1411 O O . GLU A 1 180 ? -24.757 10.292 41.130 1.00 91.44 180 GLU A O 1
ATOM 1416 N N . LEU A 1 181 ? -24.029 11.099 39.180 1.00 93.56 181 LEU A N 1
ATOM 1417 C CA . LEU A 1 181 ? -22.978 10.105 39.017 1.00 93.56 181 LEU A CA 1
ATOM 1418 C C . LEU A 1 181 ? -21.720 10.467 39.798 1.00 93.56 181 LEU A C 1
ATOM 1420 O O . LEU A 1 181 ? -21.275 11.610 39.830 1.00 93.56 181 LEU A O 1
ATOM 1424 N N . SER A 1 182 ? -21.055 9.442 40.330 1.00 94.94 182 SER A N 1
ATOM 1425 C CA . SER A 1 182 ? -19.698 9.605 40.845 1.00 94.94 182 SER A CA 1
ATOM 1426 C C . SER A 1 182 ? -18.722 9.956 39.720 1.00 94.94 182 SER A C 1
ATOM 1428 O O . SER A 1 182 ? -18.882 9.514 38.577 1.00 94.94 182 SER A O 1
ATOM 1430 N N . THR A 1 183 ? -17.640 10.660 40.062 1.00 94.69 183 THR A N 1
ATOM 1431 C CA . THR A 1 183 ? -16.569 11.026 39.120 1.00 94.69 183 THR A CA 1
ATOM 1432 C C . THR A 1 183 ? -16.082 9.821 38.318 1.00 94.69 183 THR A C 1
ATOM 1434 O O . THR A 1 183 ? -15.950 9.909 37.106 1.00 94.69 183 THR A O 1
ATOM 1437 N N . LYS A 1 184 ? -15.930 8.650 38.954 1.00 94.44 184 LYS A N 1
ATOM 1438 C CA . LYS A 1 184 ? -15.519 7.408 38.275 1.00 94.44 184 LYS A CA 1
ATOM 1439 C C . LYS A 1 184 ? -16.472 7.006 37.141 1.00 94.44 184 LYS A C 1
ATOM 1441 O O . LYS A 1 184 ? -16.012 6.637 36.063 1.00 94.44 184 LYS A O 1
ATOM 1446 N N . LYS A 1 185 ? -17.790 7.078 37.367 1.00 94.56 185 LYS A N 1
ATOM 1447 C CA . LYS A 1 185 ? -18.806 6.738 36.355 1.00 94.56 185 LYS A CA 1
ATOM 1448 C C . LYS A 1 185 ? -18.850 7.779 35.234 1.00 94.56 185 LYS A C 1
ATOM 1450 O O . LYS A 1 185 ? -18.965 7.407 34.069 1.00 94.56 185 LYS A O 1
ATOM 1455 N N . ILE A 1 186 ? -18.709 9.062 35.567 1.00 94.38 186 ILE A N 1
ATOM 1456 C CA . ILE A 1 186 ? -18.635 10.147 34.576 1.00 94.38 186 ILE A CA 1
ATOM 1457 C C . ILE A 1 186 ? -17.396 9.977 33.692 1.00 94.38 186 ILE A C 1
ATOM 1459 O O . ILE A 1 186 ? -17.516 9.970 32.468 1.00 94.38 186 ILE A O 1
ATOM 1463 N N . THR A 1 187 ? -16.225 9.745 34.290 1.00 93.25 187 THR A N 1
ATOM 1464 C CA . THR A 1 187 ? -14.980 9.480 33.558 1.00 93.25 187 THR A CA 1
ATOM 1465 C C . THR A 1 187 ? -15.127 8.271 32.637 1.00 93.25 187 THR A C 1
ATOM 1467 O O . THR A 1 187 ? -14.744 8.348 31.475 1.00 93.25 187 THR A O 1
ATOM 1470 N N . ALA A 1 188 ? -15.747 7.178 33.094 1.00 94.06 188 ALA A N 1
ATOM 1471 C CA . ALA A 1 188 ? -15.998 6.011 32.247 1.00 94.06 188 ALA A CA 1
ATOM 1472 C C . ALA A 1 188 ? -16.910 6.328 31.043 1.00 94.06 188 ALA A C 1
ATOM 1474 O O . ALA A 1 188 ? -16.602 5.899 29.929 1.00 94.06 188 ALA A O 1
ATOM 1475 N N . LYS A 1 189 ? -17.985 7.116 31.234 1.00 93.19 189 LYS A N 1
ATOM 1476 C CA . LYS A 1 189 ? -18.858 7.581 30.135 1.00 93.19 189 LYS A CA 1
ATOM 1477 C C . LYS A 1 189 ? -18.069 8.403 29.105 1.00 93.19 189 LYS A C 1
ATOM 1479 O O . LYS A 1 189 ? -18.191 8.155 27.907 1.00 93.19 189 LYS A O 1
ATOM 1484 N N . ILE A 1 190 ? -17.236 9.340 29.566 1.00 92.25 190 ILE A N 1
ATOM 1485 C CA . ILE A 1 190 ? -16.420 10.208 28.701 1.00 92.25 190 ILE A CA 1
ATOM 1486 C C . ILE A 1 190 ? -15.361 9.396 27.944 1.00 92.25 190 ILE A C 1
ATOM 1488 O O . ILE A 1 190 ? -15.262 9.512 26.724 1.00 92.25 190 ILE A O 1
ATOM 1492 N N . CYS A 1 191 ? -14.614 8.525 28.627 1.00 93.62 191 CYS A N 1
ATOM 1493 C CA . CYS A 1 191 ? -13.599 7.679 27.995 1.00 93.62 191 CYS A CA 1
ATOM 1494 C C . CYS A 1 191 ? -14.201 6.761 26.926 1.00 93.62 191 CYS A C 1
ATOM 1496 O O . CYS A 1 191 ? -13.614 6.604 25.855 1.00 93.62 191 CYS A O 1
ATOM 1498 N N . TRP A 1 192 ? -15.377 6.175 27.180 1.00 94.25 192 TRP A N 1
ATOM 1499 C CA . TRP A 1 192 ? -16.076 5.372 26.176 1.00 94.25 192 TRP A CA 1
ATOM 1500 C C . TRP A 1 192 ? -16.469 6.212 24.958 1.00 94.25 192 TRP A C 1
ATOM 1502 O O . TRP A 1 192 ? -16.195 5.809 23.828 1.00 94.25 192 TRP A O 1
ATOM 1512 N N . LEU A 1 193 ? -17.039 7.402 25.177 1.00 92.94 193 LEU A N 1
ATOM 1513 C CA . LEU A 1 193 ? -17.431 8.295 24.090 1.00 92.94 193 LEU A CA 1
ATOM 1514 C C . LEU A 1 193 ? -16.225 8.677 23.224 1.00 92.94 193 LEU A C 1
ATOM 1516 O O . LEU A 1 193 ? -16.290 8.530 22.009 1.00 92.94 193 LEU A O 1
ATOM 1520 N N . LEU A 1 194 ? -15.116 9.091 23.843 1.00 92.62 194 LEU A N 1
ATOM 1521 C CA . LEU A 1 194 ? -13.865 9.430 23.155 1.00 92.62 194 LEU A CA 1
ATOM 1522 C C . LEU A 1 194 ? -13.285 8.242 22.375 1.00 92.62 194 LEU A C 1
ATOM 1524 O O . LEU A 1 194 ? -12.802 8.408 21.254 1.00 92.62 194 LEU A O 1
ATOM 1528 N N . SER A 1 195 ? -13.369 7.035 22.943 1.00 90.25 195 SER A N 1
ATOM 1529 C CA . SER A 1 195 ? -12.919 5.808 22.277 1.00 90.25 195 SER A CA 1
ATOM 1530 C C . SER A 1 195 ? -13.738 5.519 21.017 1.00 90.25 195 SER A C 1
ATOM 1532 O O . SER A 1 195 ? -13.173 5.163 19.989 1.00 90.25 195 SER A O 1
ATOM 1534 N N . VAL A 1 196 ? -15.065 5.676 21.078 1.00 89.19 196 VAL A N 1
ATOM 1535 C CA . VAL A 1 196 ? -15.974 5.323 19.975 1.00 89.19 196 VAL A CA 1
ATOM 1536 C C . VAL A 1 196 ? -16.026 6.405 18.895 1.00 89.19 196 VAL A C 1
ATOM 1538 O O . VAL A 1 196 ? -16.056 6.072 17.713 1.00 89.19 196 VAL A O 1
ATOM 1541 N N . THR A 1 197 ? -16.018 7.691 19.261 1.00 87.94 197 THR A N 1
ATOM 1542 C CA . THR A 1 197 ? -16.111 8.795 18.287 1.00 87.94 197 THR A CA 1
ATOM 1543 C C . THR A 1 197 ? -14.768 9.139 17.652 1.00 87.94 197 THR A C 1
ATOM 1545 O O . THR A 1 197 ? -14.725 9.491 16.475 1.00 87.94 197 THR A O 1
ATOM 1548 N N . GLY A 1 198 ? -13.672 9.021 18.406 1.00 86.50 198 GLY A N 1
ATOM 1549 C CA . GLY A 1 198 ? -12.320 9.318 17.932 1.00 86.50 198 GLY A CA 1
ATOM 1550 C C . GLY A 1 198 ? -11.506 8.089 17.526 1.00 86.50 198 GLY A C 1
ATOM 1551 O O . GLY A 1 198 ? -10.369 8.251 17.092 1.00 86.50 198 GLY A O 1
ATOM 1552 N N . PHE A 1 199 ? -12.046 6.872 17.684 1.00 85.31 199 PHE A N 1
ATOM 1553 C CA . PHE A 1 199 ? -11.299 5.611 17.546 1.00 85.31 199 PHE A CA 1
ATOM 1554 C C . PHE A 1 199 ? -10.003 5.591 18.380 1.00 85.31 199 PHE A C 1
ATOM 1556 O O . PHE A 1 199 ? -8.994 5.005 17.981 1.00 85.31 199 PHE A O 1
ATOM 1563 N N . LEU A 1 200 ? -10.024 6.262 19.536 1.00 90.50 200 LEU A N 1
ATOM 1564 C CA . LEU A 1 200 ? -8.849 6.462 20.378 1.00 90.50 200 LEU A CA 1
ATOM 1565 C C . LEU A 1 200 ? -8.553 5.222 21.217 1.00 90.50 200 LEU A C 1
ATOM 1567 O O . LEU A 1 200 ? -9.456 4.594 21.775 1.00 90.50 200 LEU A O 1
ATOM 1571 N N . ARG A 1 201 ? -7.267 4.887 21.358 1.00 90.88 201 ARG A N 1
ATOM 1572 C CA . ARG A 1 201 ? -6.828 3.868 22.317 1.00 90.88 201 ARG A CA 1
ATOM 1573 C C . ARG A 1 201 ? -6.726 4.482 23.707 1.00 90.88 201 ARG A C 1
ATOM 1575 O O . ARG A 1 201 ? -6.550 5.688 23.855 1.00 90.88 201 ARG A O 1
ATOM 1582 N N . ALA A 1 202 ? -6.736 3.641 24.739 1.00 91.31 202 ALA A N 1
ATOM 1583 C CA . ALA A 1 202 ? -6.587 4.091 26.124 1.00 91.31 202 ALA A CA 1
ATOM 1584 C C . ALA A 1 202 ? -5.336 4.970 26.344 1.00 91.31 202 ALA A C 1
ATOM 1586 O O . ALA A 1 202 ? -5.403 5.954 27.073 1.00 91.31 202 ALA A O 1
ATOM 1587 N N . SER A 1 203 ? -4.219 4.662 25.672 1.00 92.94 203 SER A N 1
ATOM 1588 C CA . SER A 1 203 ? -2.996 5.477 25.720 1.00 92.94 203 SER A CA 1
ATOM 1589 C C . SER A 1 203 ? -3.168 6.864 25.109 1.00 92.94 203 SER A C 1
ATOM 1591 O O . SER A 1 203 ? -2.536 7.809 25.568 1.00 92.94 203 SER A O 1
ATOM 1593 N N . ASP A 1 204 ? -3.992 6.980 24.071 1.00 92.06 204 ASP A N 1
ATOM 1594 C CA . ASP A 1 204 ? -4.243 8.243 23.382 1.00 92.06 204 ASP A CA 1
ATOM 1595 C C . ASP A 1 204 ? -5.179 9.108 24.225 1.00 92.06 204 ASP A C 1
ATOM 1597 O O . ASP A 1 204 ? -4.912 10.288 24.410 1.00 92.06 204 ASP A O 1
ATOM 1601 N N . ILE A 1 205 ? -6.202 8.494 24.834 1.00 92.25 205 ILE A N 1
ATOM 1602 C CA . ILE A 1 205 ? -7.101 9.156 25.792 1.00 92.25 205 ILE A CA 1
ATOM 1603 C C . ILE A 1 205 ? -6.322 9.662 27.008 1.00 92.25 205 ILE A C 1
ATOM 1605 O O . ILE A 1 205 ? -6.533 10.784 27.448 1.00 92.25 205 ILE A O 1
ATOM 1609 N N . HIS A 1 206 ? -5.378 8.869 27.522 1.00 91.19 206 HIS A N 1
ATOM 1610 C CA . HIS A 1 206 ? -4.536 9.271 28.650 1.00 91.19 206 HIS A CA 1
ATOM 1611 C C . HIS A 1 206 ? -3.618 10.466 28.339 1.00 91.19 206 HIS A C 1
ATOM 1613 O O . HIS A 1 206 ? -3.164 11.142 29.255 1.00 91.19 206 HIS A O 1
ATOM 1619 N N . ARG A 1 207 ? -3.329 10.721 27.058 1.00 90.88 207 ARG A N 1
ATOM 1620 C CA . ARG A 1 207 ? -2.485 11.833 26.599 1.00 90.88 207 ARG A CA 1
ATOM 1621 C C . ARG A 1 207 ? -3.277 13.087 26.236 1.00 90.88 207 ARG A C 1
ATOM 1623 O O . ARG A 1 207 ? -2.658 14.060 25.808 1.00 90.88 207 ARG A O 1
ATOM 1630 N N . ILE A 1 208 ? -4.607 13.056 26.335 1.00 88.56 208 ILE A N 1
ATOM 1631 C CA . ILE A 1 208 ? -5.429 14.239 26.083 1.00 88.56 208 ILE A CA 1
ATOM 1632 C C . ILE A 1 208 ? -5.061 15.297 27.120 1.00 88.56 208 ILE A C 1
ATOM 1634 O O . ILE A 1 208 ? -5.051 15.036 28.320 1.00 88.56 208 ILE A O 1
ATOM 1638 N N . ASP A 1 209 ? -4.728 16.472 26.607 1.00 87.56 209 ASP A N 1
ATOM 1639 C CA . ASP A 1 209 ? -4.332 17.643 27.369 1.00 87.56 209 ASP A CA 1
ATOM 1640 C C . ASP A 1 209 ? -5.374 18.732 27.104 1.00 87.56 209 ASP A C 1
ATOM 1642 O O . ASP A 1 209 ? -5.573 19.154 25.955 1.00 87.56 209 ASP A O 1
ATOM 1646 N N . ASP A 1 210 ? -6.076 19.147 28.156 1.00 82.56 210 ASP A N 1
ATOM 1647 C CA . ASP A 1 210 ? -7.146 20.139 28.069 1.00 82.56 210 ASP A CA 1
ATOM 1648 C C . ASP A 1 210 ? -6.606 21.489 27.572 1.00 82.56 210 ASP A C 1
ATOM 1650 O O . ASP A 1 210 ? -7.274 22.156 26.784 1.00 82.56 210 ASP A O 1
ATOM 1654 N N . GLU A 1 211 ? -5.364 21.855 27.913 1.00 86.25 211 GLU A N 1
ATOM 1655 C CA . GLU A 1 211 ? -4.748 23.115 27.468 1.00 86.25 211 GLU A CA 1
ATOM 1656 C C . GLU A 1 211 ? -4.501 23.144 25.952 1.00 86.25 211 GLU A C 1
ATOM 1658 O O . GLU A 1 211 ? -4.493 24.203 25.322 1.00 86.25 211 GLU A O 1
ATOM 1663 N N . ARG A 1 212 ? -4.322 21.969 25.338 1.00 82.50 212 ARG A N 1
ATOM 1664 C CA . ARG A 1 212 ? -4.121 21.816 23.886 1.00 82.50 212 ARG A CA 1
ATOM 1665 C C . ARG A 1 212 ? -5.424 21.587 23.126 1.00 82.50 212 ARG A C 1
ATOM 1667 O O . ARG A 1 212 ? -5.435 21.636 21.888 1.00 82.50 212 ARG A O 1
ATOM 1674 N N . SER A 1 213 ? -6.513 21.341 23.849 1.00 82.69 213 SER A N 1
ATOM 1675 C CA . SER A 1 213 ? -7.838 21.094 23.295 1.00 82.69 213 SER A CA 1
ATOM 1676 C C . SER A 1 213 ? -8.484 22.420 22.904 1.00 82.69 213 SER A C 1
ATOM 1678 O O . SER A 1 213 ? -9.167 23.076 23.683 1.00 82.69 213 SER A O 1
ATOM 1680 N N . HIS A 1 214 ? -8.247 22.840 21.664 1.00 82.62 214 HIS A N 1
ATOM 1681 C CA . HIS A 1 214 ? -8.788 24.078 21.120 1.00 82.62 214 HIS A CA 1
ATOM 1682 C C . HIS A 1 214 ? -10.086 23.811 20.359 1.00 82.62 214 HIS A C 1
ATOM 1684 O O . HIS A 1 214 ? -10.189 22.888 19.548 1.00 82.62 214 HIS A O 1
ATOM 1690 N N . TRP A 1 215 ? -11.077 24.672 20.574 1.00 73.38 215 TRP A N 1
ATOM 1691 C CA . TRP A 1 215 ? -12.210 24.750 19.667 1.00 73.38 215 TRP A CA 1
ATOM 1692 C C . TRP A 1 215 ? -11.731 25.376 18.350 1.00 73.38 215 TRP A C 1
ATOM 1694 O O . TRP A 1 215 ? -11.160 26.471 18.379 1.00 73.38 215 TRP A O 1
ATOM 1704 N N . PRO A 1 216 ? -11.918 24.726 17.188 1.00 67.06 216 PRO A N 1
ATOM 1705 C CA . PRO A 1 216 ? -11.573 25.356 15.926 1.00 67.06 216 PRO A CA 1
ATOM 1706 C C . PRO A 1 216 ? -12.417 26.631 15.751 1.00 67.06 216 PRO A C 1
ATOM 1708 O O . PRO A 1 216 ? -13.631 26.587 15.973 1.00 67.06 216 PRO A O 1
ATOM 1711 N N . PRO A 1 217 ? -11.822 27.769 15.342 1.00 61.41 217 PRO A N 1
ATOM 1712 C CA . PRO A 1 217 ? -12.589 28.972 15.056 1.00 61.41 217 PRO A CA 1
ATOM 1713 C C . PRO A 1 217 ? -13.647 28.644 14.001 1.00 61.41 217 PRO A C 1
ATOM 1715 O O . PRO A 1 217 ? -13.352 28.023 12.980 1.00 61.41 217 PRO A O 1
ATOM 1718 N N . ASN A 1 218 ? -14.886 29.008 14.332 1.00 57.50 218 ASN A N 1
ATOM 1719 C CA . ASN A 1 218 ? -16.138 28.700 13.648 1.00 57.50 218 ASN A CA 1
ATOM 1720 C C . ASN A 1 218 ? -15.949 28.388 12.148 1.00 57.50 218 ASN A C 1
ATOM 1722 O O . ASN A 1 218 ? -15.658 29.281 11.346 1.00 57.50 218 ASN A O 1
ATOM 1726 N N . ARG A 1 219 ? -16.115 27.117 11.749 1.00 50.28 219 ARG A N 1
ATOM 1727 C CA . ARG A 1 219 ? -16.292 26.771 10.333 1.00 50.28 219 ARG A CA 1
ATOM 1728 C C . ARG A 1 219 ? -17.525 27.546 9.883 1.00 50.28 219 ARG A C 1
ATOM 1730 O O . ARG A 1 219 ? -18.605 27.267 10.391 1.00 50.28 219 ARG A O 1
ATOM 1737 N N . LYS A 1 220 ? -17.320 28.549 9.017 1.00 45.97 220 LYS A N 1
ATOM 1738 C CA . LYS A 1 220 ? -18.346 29.454 8.477 1.00 45.97 220 LYS A CA 1
ATOM 1739 C C . LYS A 1 220 ? -19.683 28.728 8.386 1.00 45.97 220 LYS A C 1
ATOM 1741 O O . LYS A 1 220 ? -19.778 27.711 7.696 1.00 45.97 220 LYS A O 1
ATOM 1746 N N . THR A 1 221 ? -20.672 29.242 9.108 1.00 44.62 221 THR A N 1
ATOM 1747 C CA . THR A 1 221 ? -22.063 28.859 8.929 1.00 44.62 221 THR A CA 1
ATOM 1748 C C . THR A 1 221 ? -22.353 28.901 7.434 1.00 44.62 221 THR A C 1
ATOM 1750 O O . THR A 1 221 ? -22.142 29.915 6.766 1.00 44.62 221 THR A O 1
ATOM 1753 N N . VAL A 1 222 ? -22.753 27.757 6.882 1.00 50.66 222 VAL A N 1
ATOM 1754 C CA . VAL A 1 222 ? -23.456 27.738 5.601 1.00 50.66 222 VAL A CA 1
ATOM 1755 C C . VAL A 1 222 ? -24.620 28.714 5.785 1.00 50.66 222 VAL A C 1
ATOM 1757 O O . VAL A 1 222 ? -25.338 28.557 6.773 1.00 50.66 222 VAL A O 1
ATOM 1760 N N . PRO A 1 223 ? -24.762 29.762 4.954 1.00 43.88 223 PRO A N 1
ATOM 1761 C CA . PRO A 1 223 ? -25.829 30.729 5.148 1.00 43.88 223 PRO A CA 1
ATOM 1762 C C . PRO A 1 223 ? -27.160 29.984 5.131 1.00 43.88 223 PRO A C 1
ATOM 1764 O O . PRO A 1 223 ? -27.414 29.188 4.221 1.00 43.88 223 PRO A O 1
ATOM 1767 N N . ASP A 1 224 ? -27.965 30.217 6.168 1.00 43.56 224 ASP A N 1
ATOM 1768 C CA . ASP A 1 224 ? -29.313 29.683 6.263 1.00 43.56 224 ASP A CA 1
ATOM 1769 C C . ASP A 1 224 ? -30.046 29.990 4.961 1.00 43.56 224 ASP A C 1
ATOM 1771 O O . ASP A 1 224 ? -30.174 31.140 4.534 1.00 43.56 224 ASP A O 1
ATOM 1775 N N . LYS A 1 225 ? -30.496 28.924 4.303 1.00 42.00 225 LYS A N 1
ATOM 1776 C CA . LYS A 1 225 ? -31.380 29.011 3.150 1.00 42.00 225 LYS A CA 1
ATOM 1777 C C . LYS A 1 225 ? -32.625 29.777 3.620 1.00 42.00 225 LYS A C 1
ATOM 1779 O O . LYS A 1 225 ? -33.290 29.281 4.531 1.00 42.00 225 LYS A O 1
ATOM 1784 N N . PRO A 1 226 ? -32.948 30.961 3.067 1.00 37.44 226 PRO A N 1
ATOM 1785 C CA . PRO A 1 226 ? -34.065 31.744 3.571 1.00 37.44 226 PRO A CA 1
ATOM 1786 C C . PRO A 1 226 ? -35.351 30.934 3.408 1.00 37.44 226 PRO A C 1
ATOM 1788 O O . PRO A 1 226 ? -35.731 30.550 2.299 1.00 37.44 226 PRO A O 1
ATOM 1791 N N . SER A 1 227 ? -35.997 30.628 4.535 1.00 41.34 227 SER A N 1
ATOM 1792 C CA . SER A 1 227 ? -37.323 30.028 4.529 1.00 41.34 227 SER A CA 1
ATOM 1793 C C . SER A 1 227 ? -38.297 31.092 4.035 1.00 41.34 227 SER A C 1
ATOM 1795 O O . SER A 1 227 ? -38.460 32.124 4.689 1.00 41.34 227 SER A O 1
ATOM 1797 N N . HIS A 1 228 ? -38.948 30.850 2.900 1.00 46.31 228 HIS A N 1
ATOM 1798 C CA . HIS A 1 228 ? -40.137 31.598 2.520 1.00 46.31 228 HIS A CA 1
ATOM 1799 C C . HIS A 1 228 ? -41.183 31.440 3.625 1.00 46.31 228 HIS A C 1
ATOM 1801 O O . HIS A 1 228 ? -41.805 30.386 3.757 1.00 46.31 228 HIS A O 1
ATOM 1807 N N . ARG A 1 229 ? -41.373 32.491 4.424 1.00 34.56 229 ARG A N 1
ATOM 1808 C CA . ARG A 1 229 ? -42.518 32.628 5.317 1.00 34.56 229 ARG A CA 1
ATOM 1809 C C . ARG A 1 229 ? -43.296 33.865 4.891 1.00 34.56 229 ARG A C 1
ATOM 1811 O O . ARG A 1 229 ? -42.903 34.983 5.189 1.00 34.56 229 ARG A O 1
ATOM 1818 N N . SER A 1 230 ? -44.331 33.574 4.106 1.00 39.91 230 SER A N 1
ATOM 1819 C CA . SER A 1 230 ? -45.600 34.289 3.943 1.00 39.91 230 SER A CA 1
ATOM 1820 C C . SER A 1 230 ? -45.680 35.701 4.525 1.00 39.91 230 SER A C 1
ATOM 1822 O O . SER A 1 230 ? -45.751 35.873 5.745 1.00 39.91 230 SER A O 1
ATOM 1824 N N . ASP A 1 231 ? -45.823 36.668 3.624 1.00 39.34 231 ASP A N 1
ATOM 1825 C CA . ASP A 1 231 ? -46.437 37.958 3.897 1.00 39.34 231 ASP A CA 1
ATOM 1826 C C . ASP A 1 231 ? -47.829 37.749 4.512 1.00 39.34 231 ASP A C 1
ATOM 1828 O O . ASP A 1 231 ? -48.736 37.210 3.877 1.00 39.34 231 ASP A O 1
ATOM 1832 N N . PHE A 1 232 ? -47.999 38.179 5.759 1.00 35.69 232 PHE A N 1
ATOM 1833 C CA . PHE A 1 232 ? -49.307 38.471 6.331 1.00 35.69 232 PHE A CA 1
ATOM 1834 C C . PHE A 1 232 ? -49.272 39.923 6.808 1.00 35.69 232 PHE A C 1
ATOM 1836 O O . PHE A 1 232 ? -48.562 40.276 7.749 1.00 35.69 232 PHE A O 1
ATOM 1843 N N . MET A 1 233 ? -49.999 40.764 6.074 1.00 42.12 233 MET A N 1
ATOM 1844 C CA . MET A 1 233 ? -50.242 42.177 6.358 1.00 42.12 233 MET A CA 1
ATOM 1845 C C . MET A 1 233 ? -51.022 42.364 7.673 1.00 42.12 233 MET A C 1
ATOM 1847 O O . MET A 1 233 ? -51.797 41.483 8.053 1.00 42.12 233 MET A O 1
ATOM 1851 N N . PRO A 1 234 ? -50.860 43.506 8.367 1.00 36.81 234 PRO A N 1
ATOM 1852 C CA . PRO A 1 234 ? -51.556 43.777 9.617 1.00 36.81 234 PRO A CA 1
ATOM 1853 C C . PRO A 1 234 ? -53.023 44.156 9.366 1.00 36.81 234 PRO A C 1
ATOM 1855 O O . PRO A 1 234 ? -53.323 45.054 8.580 1.00 36.81 234 PRO A O 1
ATOM 1858 N N . SER A 1 235 ? -53.935 43.491 10.077 1.00 35.75 235 SER A N 1
ATOM 1859 C CA . SER A 1 235 ? -55.361 43.823 10.101 1.00 35.75 235 SER A CA 1
ATOM 1860 C C . SER A 1 235 ? -55.600 45.173 10.772 1.00 35.75 235 SER A C 1
ATOM 1862 O O . SER A 1 235 ? -55.336 45.360 11.960 1.00 35.75 235 SER A O 1
ATOM 1864 N N . SER A 1 236 ? -56.147 46.104 10.002 1.00 37.31 236 SER A N 1
ATOM 1865 C CA . SER A 1 236 ? -56.729 47.356 10.465 1.00 37.31 236 SER A CA 1
ATOM 1866 C C . SER A 1 236 ? -58.154 47.158 10.997 1.00 37.31 236 SER A C 1
ATOM 1868 O O . SER A 1 236 ? -58.983 46.555 10.326 1.00 37.31 236 SER A O 1
ATOM 1870 N N . SER A 1 237 ? -58.417 47.795 12.140 1.00 35.00 237 SER A N 1
ATOM 1871 C CA . SER A 1 237 ? -59.708 48.291 12.646 1.00 35.00 237 SER A CA 1
ATOM 1872 C C . SER A 1 237 ? -60.795 47.300 13.091 1.00 35.00 237 SER A C 1
ATOM 1874 O O . SER A 1 237 ? -61.431 46.605 12.308 1.00 35.00 237 SER A O 1
ATOM 1876 N N . ILE A 1 238 ? -61.079 47.386 14.392 1.00 36.81 238 ILE A N 1
ATOM 1877 C CA . ILE A 1 238 ? -62.357 47.091 15.051 1.00 36.81 238 ILE A CA 1
ATOM 1878 C C . ILE A 1 238 ? -63.402 48.168 14.667 1.00 36.81 238 ILE A C 1
ATOM 1880 O O . ILE A 1 238 ? -63.014 49.273 14.288 1.00 36.81 238 ILE A O 1
ATOM 1884 N N . PHE A 1 239 ? -64.686 47.815 14.850 1.00 36.84 239 PHE A N 1
ATOM 1885 C CA . PHE A 1 239 ? -65.983 48.495 14.629 1.00 36.84 239 PHE A CA 1
ATOM 1886 C C . PHE A 1 239 ? -66.682 47.991 13.356 1.00 36.84 239 PHE A C 1
ATOM 1888 O O . PHE A 1 239 ? -66.152 48.138 12.267 1.00 36.84 239 PHE A O 1
ATOM 1895 N N . GLY A 1 240 ? -67.861 47.371 13.378 1.00 36.06 240 GLY A N 1
ATOM 1896 C CA . GLY A 1 240 ? -68.882 47.225 14.412 1.00 36.06 240 GLY A CA 1
ATOM 1897 C C . GLY A 1 240 ? -70.243 47.393 13.736 1.00 36.06 240 GLY A C 1
ATOM 1898 O O . GLY A 1 240 ? -70.554 48.507 13.329 1.00 36.06 240 GLY A O 1
ATOM 1899 N N . LEU A 1 241 ? -70.988 46.294 13.583 1.00 31.77 241 LEU A N 1
ATOM 1900 C CA . LEU A 1 241 ? -72.452 46.176 13.489 1.00 31.77 241 LEU A CA 1
ATOM 1901 C C . LEU A 1 241 ? -72.817 44.687 13.477 1.00 31.77 241 LEU A C 1
ATOM 1903 O O . LEU A 1 241 ? -72.165 43.939 12.713 1.00 31.77 241 LEU A O 1
#

Organism: NCBI:txid133412

Secondary structure (DSSP, 8-state):
-----------------------------SHHHHHHHHHHHHHHHHHHHHHHHTT--HHHHHHHHT-HHHHHHHHHHHHHHHHHHHHHHHTT--SSPPHHHHHHHHHHHHHTS---HHHHHHHHHHHHTTSSSHHHHHT-HHHHHHHHHHHHHH-----------HHHHHHHHHT--GGGS-HHHHHHHHHHHHHHHH---HHHHHT--GGG-PPPP---PPPPPPP-----PPPP-----

Radius of gyration: 37.75 Å; chains: 1; bounding box: 111×102×72 Å

Foldseek 3Di:
DDDDYDDDDDDDDDDDDDDDDDPPDDPDDPVVVVVVVVVVVVVLVVQLVVVVVVVDDPVVSCCVSVPVVVVVLLVVCVVLLVVLVVVCVVVVNDDFDALVSLLVVLVCCCVPVVDQLVVSVSSSVNNLVVGPCSPVRCPPVVNVVSNVVSVVVNPPPPPPPPDDCVVVVVVVVVQPDPVPDDPVVNVVVVVVVCCVVVVDDPVRVVPDDPVPDDDPPDPDPPPPPDDDDDDDDDDDDDDDD

Sequence (241 aa):
HLVSGPIGPINLAACSSASNHDHTGSKKRKVAALGKKALALDGLEDQRRFLESQGLGTYAVDCIISNERRVRRSSRYSSVQQRFLDWRISKEITGEISALQIINYLTEIYTVDKLKVGSIKAYKSALLRLAENPTELSNHPMFSEFTRTLDDASIKSFVRPAIDISPVMNLFKEWGPSHELSTKKITAKICWLLSVTGFLRASDIHRIDDERSHWPPNRKTVPDKPSHRSDFMPSSSIFGL

pLDDT: mean 74.21, std 21.16, range [31.77, 96.12]